Protein AF-A0A944JW36-F1 (afdb_monomer)

Radius of gyration: 19.83 Å; Cα contacts (8 Å, |Δi|>4): 463; chains: 1; bounding box: 48×47×54 Å

Foldseek 3Di:
DDWDWDDDLNQIEIEAEDQAQDLVSLVVQVVRCLVRVYYHYANHLDQDPVSQVVSVCSNVDDQDQDCAQPQADWDDPDGSDTDDGPDPPVDDDFDAAAPLLFLDGDPDDDDDQNDFDPDDPWDWDFFQQSVLVPADPVLNVLQQQFKKWKAKAAQPDDAAHHNCRNRVDPDVVSVVVRCVVRVWDKDQDPNRIIMIIGTGRQWDQDPSVRGIGRHGDQLVLDLVVDDPVCSPRCNNHRTHMARPNRPRVVSSVSVVVVSCVCVPPGHNTDIDRSDHSDPDDDDD

pLDDT: mean 77.55, std 17.93, range [20.66, 97.06]

Secondary structure (DSSP, 8-state):
-EEEEEEETTEEEEEEE-SS--HHHHHHHHHHHHHHS-EEEE-----SHHHHHHHHHTT-PPPPS--TT-SS---EEETTEE------TTSPPPP--TTTTSSS--S------SS--SS-----B--HHHHHHHS-HHHHHHHHT-EEEEEEEBSSSSSS-BHHHHHT-S-HHHHHHHHHHTT-EEEE-TTS-EEEEEEE-SEEEETTTTEEEE---TTTTSGGGS-TTTTTTTHHHH-EEEETTS-HHHHHHHHHHHHHHHHSSS-SSB------SSS-----

Sequence (284 aa):
MRHETRTAGGTTLAVLYADTQSAGVRTRAEELLAEHGAVLVRGLGLTDADAFHAAVTLFGDSLIDSYRGGNTPRAAVSDGVFTSTEYPARFDISLHNEMSYARSWPTRLFFGCLTAPETGGATPVCDGGALLASLPPDVRDRFASGVVYRQHLHGGFGLGKSWQATFETEDKAVVERFLEDSEAEYVWTADGGLRVAQHRPGIRHNPRTGTDTWFNQADQWHPSNLPDDEVGADAILVGEALVTSGHHREAVAALVAAGRRLNAPRPQGVRFPRLPGSPGSAFP

Mean predicted aligned error: 9.48 Å

Nearest PDB structures (foldseek):
  1y0z-assembly1_A  TM=7.702E-01  e=1.857E-14  Arabidopsis thaliana
  1y0z-assembly1_B  TM=7.521E-01  e=2.630E-12  Arabidopsis thaliana
  7qtd-assembly1_B  TM=6.161E-01  e=1.269E-03  Streptomyces sp. Tu6071
  7qtf-assembly1_A  TM=6.263E-01  e=1.717E-03  Streptomyces sp. Tu6071
  5xam-assembly1_A  TM=4.471E-01  e=4.418E+00  Deinococcus radiodurans R1 = ATCC 13939 = DSM 20539

Structure (mmCIF, N/CA/C/O backbone):
data_AF-A0A944JW36-F1
#
_entry.id   AF-A0A944JW36-F1
#
loop_
_atom_site.group_PDB
_atom_site.id
_atom_site.type_symbol
_atom_site.label_atom_id
_atom_site.label_alt_id
_atom_site.label_comp_id
_atom_site.label_asym_id
_atom_site.label_entity_id
_atom_site.label_seq_id
_atom_site.pdbx_PDB_ins_code
_atom_site.Cartn_x
_atom_site.Cartn_y
_atom_site.Cartn_z
_atom_site.occupancy
_atom_site.B_iso_or_equiv
_atom_site.auth_seq_id
_atom_site.auth_comp_id
_atom_site.auth_asym_id
_atom_site.auth_atom_id
_atom_site.pdbx_PDB_model_num
ATOM 1 N N . MET A 1 1 ? -9.385 5.833 27.522 1.00 86.69 1 MET A N 1
ATOM 2 C CA . MET A 1 1 ? -9.417 5.295 26.143 1.00 86.69 1 MET A CA 1
ATOM 3 C C . MET A 1 1 ? -10.541 4.279 26.033 1.00 86.69 1 MET A C 1
ATOM 5 O O . MET A 1 1 ? -10.680 3.458 26.931 1.00 86.69 1 MET A O 1
ATOM 9 N N . ARG A 1 2 ? -11.343 4.334 24.967 1.00 94.31 2 ARG A N 1
ATOM 10 C CA . ARG A 1 2 ? -12.352 3.309 24.631 1.00 94.31 2 ARG A CA 1
ATOM 11 C C . ARG A 1 2 ? -12.164 2.893 23.176 1.00 94.31 2 ARG A C 1
ATOM 13 O O . ARG A 1 2 ? -11.669 3.705 22.397 1.00 94.31 2 ARG A O 1
ATOM 20 N N . HIS A 1 3 ? -12.571 1.684 22.806 1.00 96.56 3 HIS A N 1
ATOM 21 C CA . HIS A 1 3 ? -12.555 1.263 21.408 1.00 96.56 3 HIS A CA 1
ATOM 22 C C . HIS A 1 3 ? -13.834 0.516 21.031 1.00 96.56 3 HIS A C 1
ATOM 24 O O . HIS A 1 3 ? -14.497 -0.055 21.893 1.00 96.56 3 HIS A O 1
ATOM 30 N N . GLU A 1 4 ? -14.157 0.545 19.744 1.00 96.75 4 GLU A N 1
ATOM 31 C CA . GLU A 1 4 ? -15.171 -0.298 19.107 1.00 96.75 4 GLU A CA 1
ATOM 32 C C . GLU A 1 4 ? -14.572 -0.931 17.848 1.00 96.75 4 GLU A C 1
ATOM 34 O O . GLU A 1 4 ? -13.558 -0.451 17.334 1.00 96.75 4 GLU A O 1
ATOM 39 N N . THR A 1 5 ? -15.204 -1.979 17.330 1.00 95.31 5 THR A N 1
ATOM 40 C CA . THR A 1 5 ? -14.833 -2.585 16.050 1.00 95.31 5 THR A CA 1
ATOM 41 C C . THR A 1 5 ? -15.980 -2.485 15.056 1.00 95.31 5 THR A C 1
ATOM 43 O O . THR A 1 5 ? -17.158 -2.458 15.416 1.00 95.31 5 THR A O 1
ATOM 46 N N . ARG A 1 6 ? -15.631 -2.397 13.774 1.00 92.12 6 ARG A N 1
ATOM 47 C CA . ARG A 1 6 ? -16.577 -2.437 12.658 1.00 92.12 6 ARG A CA 1
ATOM 48 C C . ARG A 1 6 ? -16.070 -3.447 11.649 1.00 92.12 6 ARG A C 1
ATOM 50 O O . ARG A 1 6 ? -14.936 -3.314 11.198 1.00 92.12 6 ARG A O 1
ATOM 57 N N . THR A 1 7 ? -16.905 -4.412 11.278 1.00 89.19 7 THR A N 1
ATOM 58 C CA . THR A 1 7 ? -16.522 -5.476 10.343 1.00 89.19 7 THR A CA 1
ATOM 59 C C . THR A 1 7 ? -17.432 -5.479 9.125 1.00 89.19 7 THR A C 1
ATOM 61 O O . THR A 1 7 ? -18.655 -5.436 9.254 1.00 89.19 7 THR A O 1
ATOM 64 N N . ALA A 1 8 ? -16.835 -5.548 7.938 1.00 85.44 8 ALA A N 1
ATOM 65 C CA . ALA A 1 8 ? -17.536 -5.699 6.669 1.00 85.44 8 ALA A CA 1
ATOM 66 C C . ALA A 1 8 ? -16.664 -6.466 5.667 1.00 85.44 8 ALA A C 1
ATOM 68 O O . ALA A 1 8 ? -15.479 -6.173 5.540 1.00 85.44 8 ALA A O 1
ATOM 69 N N . GLY A 1 9 ? -17.240 -7.459 4.978 1.00 81.19 9 GLY A N 1
ATOM 70 C CA . GLY A 1 9 ? -16.523 -8.297 4.004 1.00 81.19 9 GLY A CA 1
ATOM 71 C C . GLY A 1 9 ? -15.248 -8.951 4.535 1.00 81.19 9 GLY A C 1
ATOM 72 O O . GLY A 1 9 ? -14.257 -9.008 3.823 1.00 81.19 9 GLY A O 1
ATOM 73 N N . GLY A 1 10 ? -15.237 -9.367 5.805 1.00 86.44 10 GLY A N 1
ATOM 74 C CA . GLY A 1 10 ? -14.053 -9.943 6.455 1.00 86.44 10 GLY A CA 1
ATOM 75 C C . GLY A 1 10 ? -12.999 -8.924 6.903 1.00 86.44 10 GLY A C 1
ATOM 76 O O . GLY A 1 10 ? -12.104 -9.282 7.656 1.00 86.44 10 GLY A O 1
ATOM 77 N N . THR A 1 11 ? -13.138 -7.648 6.536 1.00 88.75 11 THR A N 1
ATOM 78 C CA . THR A 1 11 ? -12.260 -6.573 7.010 1.00 88.75 11 THR A CA 1
ATOM 79 C C . THR A 1 11 ? -12.764 -6.037 8.341 1.00 88.75 11 THR A C 1
ATOM 81 O O . THR A 1 11 ? -13.922 -5.622 8.425 1.00 88.75 11 THR A O 1
ATOM 84 N N . THR A 1 12 ? -11.904 -5.993 9.360 1.00 91.81 12 THR A N 1
ATOM 85 C CA . THR A 1 12 ? -12.217 -5.383 10.661 1.00 91.81 12 THR A CA 1
ATOM 86 C C . THR A 1 12 ? -11.415 -4.104 10.855 1.00 91.81 12 THR A C 1
ATOM 88 O O . THR A 1 12 ? -10.202 -4.093 10.702 1.00 91.81 12 THR A O 1
ATOM 91 N N . LEU A 1 13 ? -12.097 -3.023 11.226 1.00 92.19 13 LEU A N 1
ATOM 92 C CA . LEU A 1 13 ? -11.477 -1.772 11.645 1.00 92.19 13 LEU A CA 1
ATOM 93 C C . LEU A 1 13 ? -11.715 -1.571 13.137 1.00 92.19 13 LEU A C 1
ATOM 95 O O . LEU A 1 13 ? -12.871 -1.525 13.568 1.00 92.19 13 LEU A O 1
ATOM 99 N N . ALA A 1 14 ? -10.649 -1.364 13.904 1.00 96.06 14 ALA A N 1
ATOM 100 C CA . ALA A 1 14 ? -10.771 -0.861 15.266 1.00 96.06 14 ALA A CA 1
ATOM 101 C C . ALA A 1 14 ? -10.804 0.668 15.278 1.00 96.06 14 ALA A C 1
ATOM 103 O O . ALA A 1 14 ? -9.962 1.327 14.673 1.00 96.06 14 ALA A O 1
ATOM 104 N N . VAL A 1 15 ? -11.762 1.249 15.996 1.00 95.62 15 VAL A N 1
ATOM 105 C CA . VAL A 1 15 ? -11.839 2.692 16.231 1.00 95.62 15 VAL A CA 1
ATOM 106 C C . VAL A 1 15 ? -11.460 2.958 17.680 1.00 95.62 15 VAL A C 1
ATOM 108 O O . VAL A 1 15 ? -12.218 2.644 18.593 1.00 95.62 15 VAL A O 1
ATOM 111 N N . LEU A 1 16 ? -10.282 3.539 17.889 1.00 95.94 16 LEU A N 1
ATOM 112 C CA . LEU A 1 16 ? -9.772 3.947 19.192 1.00 95.94 16 LEU A CA 1
ATOM 113 C C . LEU A 1 16 ? -10.119 5.418 19.438 1.00 95.94 16 LEU A C 1
ATOM 115 O O . LEU A 1 16 ? -9.725 6.294 18.673 1.00 95.94 16 LEU A O 1
ATOM 119 N N . TYR A 1 17 ? -10.828 5.702 20.525 1.00 95.31 17 TYR A N 1
ATOM 120 C CA . TYR A 1 17 ? -11.122 7.068 20.953 1.00 95.31 17 TYR A CA 1
ATOM 121 C C . TYR A 1 17 ? -10.126 7.503 22.028 1.00 95.31 17 TYR A C 1
ATOM 123 O O . TYR A 1 17 ? -10.036 6.880 23.098 1.00 95.31 17 TYR A O 1
ATOM 131 N N . ALA A 1 18 ? -9.416 8.588 21.735 1.00 93.00 18 ALA A N 1
ATOM 132 C CA . ALA A 1 18 ? -8.415 9.209 22.587 1.00 93.00 18 ALA A CA 1
ATOM 133 C C . ALA A 1 18 ? -8.489 10.735 22.455 1.00 93.00 18 ALA A C 1
ATOM 135 O O . ALA A 1 18 ? -8.801 11.247 21.390 1.00 93.00 18 ALA A O 1
ATOM 136 N N . ASP A 1 19 ? -8.205 11.442 23.538 1.00 89.69 19 ASP A N 1
ATOM 137 C CA . ASP A 1 19 ? -8.261 12.903 23.676 1.00 89.69 19 ASP A CA 1
ATOM 138 C C . ASP A 1 19 ? -6.871 13.559 23.704 1.00 89.69 19 ASP A C 1
ATOM 140 O O . ASP A 1 19 ? -6.752 14.779 23.752 1.00 89.69 19 ASP A O 1
ATOM 144 N N . THR A 1 20 ? -5.808 12.754 23.678 1.00 87.56 20 THR A N 1
ATOM 145 C CA . THR A 1 20 ? -4.424 13.226 23.713 1.00 87.56 20 THR A CA 1
ATOM 146 C C . THR A 1 20 ? -3.491 12.282 22.965 1.00 87.56 20 THR A C 1
ATOM 148 O O . THR A 1 20 ? -3.766 11.088 22.823 1.00 87.56 20 THR A O 1
ATOM 151 N N . GLN A 1 21 ? -2.356 12.809 22.517 1.00 85.62 21 GLN A N 1
ATOM 152 C CA . GLN A 1 21 ? -1.260 12.025 21.964 1.00 85.62 21 GLN A CA 1
ATOM 153 C C . GLN A 1 21 ? -0.378 11.538 23.122 1.00 85.62 21 GLN A C 1
ATOM 155 O O . GLN A 1 21 ? 0.248 12.331 23.819 1.00 85.62 21 GLN A O 1
ATOM 160 N N . SER A 1 22 ? -0.356 10.228 23.381 1.00 89.25 22 SER A N 1
ATOM 161 C CA . SER A 1 22 ? 0.417 9.658 24.493 1.00 89.25 22 SER A CA 1
ATOM 162 C C . SER A 1 22 ? 0.963 8.271 24.172 1.00 89.25 22 SER A C 1
ATOM 164 O O . SER A 1 22 ? 0.421 7.553 23.329 1.00 89.25 22 SER A O 1
ATOM 166 N N . ALA A 1 23 ? 1.994 7.850 24.910 1.00 89.44 23 ALA A N 1
ATOM 167 C CA . ALA A 1 23 ? 2.541 6.497 24.812 1.00 89.44 23 ALA A CA 1
ATOM 168 C C . ALA A 1 23 ? 1.475 5.411 25.059 1.00 89.44 23 ALA A C 1
ATOM 170 O O . ALA A 1 23 ? 1.504 4.367 24.416 1.00 89.44 23 ALA A O 1
ATOM 171 N N . GLY A 1 24 ? 0.495 5.673 25.935 1.00 93.06 24 GLY A N 1
ATOM 172 C CA . GLY A 1 24 ? -0.624 4.757 26.174 1.00 93.06 24 GLY A CA 1
ATOM 173 C C . GLY A 1 24 ? -1.537 4.593 24.955 1.00 93.06 24 GLY A C 1
ATOM 174 O O . GLY A 1 24 ? -1.962 3.479 24.656 1.00 93.06 24 GLY A O 1
ATOM 175 N N . VAL A 1 25 ? -1.792 5.680 24.217 1.00 92.62 25 VAL A N 1
ATOM 176 C CA . VAL A 1 25 ? -2.563 5.639 22.962 1.00 92.62 25 VAL A CA 1
ATOM 177 C C . VAL A 1 25 ? -1.814 4.861 21.894 1.00 92.62 25 VAL A C 1
ATOM 179 O O . VAL A 1 25 ? -2.417 4.007 21.248 1.00 92.62 25 VAL A O 1
ATOM 182 N N . ARG A 1 26 ? -0.506 5.098 21.756 1.00 92.38 26 ARG A N 1
ATOM 183 C CA . ARG A 1 26 ? 0.356 4.332 20.852 1.00 92.38 26 ARG A CA 1
ATOM 184 C C . ARG A 1 26 ? 0.287 2.837 21.157 1.00 92.38 26 ARG A C 1
ATOM 186 O O . ARG A 1 26 ? -0.087 2.069 20.282 1.00 92.38 26 ARG A O 1
ATOM 193 N N . THR A 1 27 ? 0.579 2.431 22.395 1.00 94.69 27 THR A N 1
ATOM 194 C CA . THR A 1 27 ? 0.565 1.014 22.795 1.00 94.69 27 THR A CA 1
ATOM 195 C C . THR A 1 27 ? -0.784 0.368 22.492 1.00 94.69 27 THR A C 1
ATOM 197 O O . THR A 1 27 ? -0.837 -0.695 21.880 1.00 94.69 27 THR A O 1
ATOM 200 N N . ARG A 1 28 ? -1.892 1.040 22.835 1.00 95.88 28 ARG A N 1
ATOM 201 C CA . ARG A 1 28 ? -3.222 0.491 22.562 1.00 95.88 28 ARG A CA 1
ATOM 202 C C . ARG A 1 28 ? -3.535 0.412 21.065 1.00 95.88 28 ARG A C 1
ATOM 204 O O . ARG A 1 28 ? -4.206 -0.523 20.636 1.00 95.88 28 ARG A O 1
ATOM 211 N N . ALA A 1 29 ? -3.078 1.379 20.272 1.00 95.00 29 ALA A N 1
ATOM 212 C CA . ALA A 1 29 ? -3.217 1.338 18.822 1.00 95.00 29 ALA A CA 1
ATOM 213 C C . ALA A 1 29 ? -2.394 0.196 18.208 1.00 95.00 29 ALA A C 1
ATOM 215 O O . ALA A 1 29 ? -2.895 -0.479 17.318 1.00 95.00 29 ALA A O 1
ATOM 216 N N . GLU A 1 30 ? -1.183 -0.075 18.698 1.00 93.38 30 GLU A N 1
ATOM 217 C CA . GLU A 1 30 ? -0.357 -1.189 18.213 1.00 93.38 30 GLU A CA 1
ATOM 218 C C . GLU A 1 30 ? -0.968 -2.560 18.524 1.00 93.38 30 GLU A C 1
ATOM 220 O O . GLU A 1 30 ? -0.954 -3.436 17.659 1.00 93.38 30 GLU A O 1
ATOM 225 N N . GLU A 1 31 ? -1.558 -2.737 19.709 1.00 95.00 31 GLU A N 1
ATOM 226 C CA . GLU A 1 31 ? -2.308 -3.951 20.063 1.00 95.00 31 GLU A CA 1
ATOM 227 C C . GLU A 1 31 ? -3.474 -4.186 19.095 1.00 95.00 31 GLU A C 1
ATOM 229 O O . GLU A 1 31 ? -3.590 -5.252 18.494 1.00 95.00 31 GLU A O 1
ATOM 234 N N . LEU A 1 32 ? -4.305 -3.158 18.892 1.00 96.06 32 LEU A N 1
ATOM 235 C CA . LEU A 1 32 ? -5.449 -3.224 17.982 1.00 96.06 32 LEU A CA 1
ATOM 236 C C . LEU A 1 32 ? -5.016 -3.427 16.524 1.00 96.06 32 LEU A C 1
ATOM 238 O O . LEU A 1 32 ? -5.702 -4.108 15.767 1.00 96.06 32 LEU A O 1
ATOM 242 N N . LEU A 1 33 ? -3.879 -2.854 16.120 1.00 93.31 33 LEU A N 1
ATOM 243 C CA . LEU A 1 33 ? -3.331 -3.015 14.777 1.00 93.31 33 LEU A CA 1
ATOM 244 C C . LEU A 1 33 ? -2.815 -4.437 14.560 1.00 93.31 33 LEU A C 1
ATOM 246 O O . LEU A 1 33 ? -3.011 -4.997 13.485 1.00 93.31 33 LEU A O 1
ATOM 250 N N . ALA A 1 34 ? -2.174 -5.029 15.567 1.00 91.75 34 ALA A N 1
ATOM 251 C CA . ALA A 1 34 ? -1.738 -6.418 15.513 1.00 91.75 34 ALA A CA 1
ATOM 252 C C . ALA A 1 34 ? -2.923 -7.392 15.427 1.00 91.75 34 ALA A C 1
ATOM 254 O O . ALA A 1 34 ? -2.808 -8.411 14.753 1.00 91.75 34 ALA A O 1
ATOM 255 N N . GLU A 1 35 ? -4.043 -7.069 16.078 1.00 92.88 35 GLU A N 1
ATOM 256 C CA . GLU A 1 35 ? -5.247 -7.904 16.089 1.00 92.88 35 GLU A CA 1
ATOM 257 C C . GLU A 1 35 ? -6.098 -7.758 14.818 1.00 92.88 35 GLU A C 1
ATOM 259 O O . GLU A 1 35 ? -6.603 -8.750 14.295 1.00 92.88 35 GLU A O 1
ATOM 264 N N . HIS A 1 36 ? -6.268 -6.534 14.310 1.00 92.94 36 HIS A N 1
ATOM 265 C CA . HIS A 1 36 ? -7.256 -6.239 13.264 1.00 92.94 36 HIS A CA 1
ATOM 266 C C . HIS A 1 36 ? -6.663 -5.752 11.937 1.00 92.94 36 HIS A C 1
ATOM 268 O O . HIS A 1 36 ? -7.400 -5.591 10.970 1.00 92.94 36 HIS A O 1
ATOM 274 N N . GLY A 1 37 ? -5.362 -5.458 11.870 1.00 91.19 37 GLY A N 1
ATOM 275 C CA . GLY A 1 37 ? -4.692 -4.975 10.657 1.00 91.19 37 GLY A CA 1
ATOM 276 C C . GLY A 1 37 ? -4.957 -3.506 10.300 1.00 91.19 37 GLY A C 1
ATOM 277 O O . GLY A 1 37 ? -4.161 -2.913 9.575 1.00 91.19 37 GLY A O 1
ATOM 278 N N . ALA A 1 38 ? -6.009 -2.880 10.844 1.00 93.06 38 ALA A N 1
ATOM 279 C CA . ALA A 1 38 ? -6.297 -1.456 10.677 1.00 93.06 38 ALA A CA 1
ATOM 280 C C . ALA A 1 38 ? -6.864 -0.815 11.954 1.00 93.06 38 ALA A C 1
ATOM 282 O O . ALA A 1 38 ? -7.755 -1.362 12.612 1.00 93.06 38 ALA A O 1
ATOM 283 N N . VAL A 1 39 ? -6.391 0.398 12.266 1.00 95.06 39 VAL A N 1
ATOM 284 C CA . VAL A 1 39 ? -6.853 1.195 13.411 1.00 95.06 39 VAL A CA 1
ATOM 285 C C . VAL A 1 39 ? -7.117 2.631 12.987 1.00 95.06 39 VAL A C 1
ATOM 287 O O . VAL A 1 39 ? -6.292 3.268 12.339 1.00 95.06 39 VAL A O 1
ATOM 290 N N . LEU A 1 40 ? -8.262 3.161 13.407 1.00 93.88 40 LEU A N 1
ATOM 291 C CA . LEU A 1 40 ? -8.589 4.575 13.342 1.00 93.88 40 LEU A CA 1
ATOM 292 C C . LEU A 1 40 ? -8.506 5.181 14.739 1.00 93.88 40 LEU A C 1
ATOM 294 O O . LEU A 1 40 ? -9.317 4.842 15.600 1.00 93.88 40 LEU A O 1
ATOM 298 N N . VAL A 1 41 ? -7.595 6.127 14.950 1.00 93.62 41 VAL A N 1
ATOM 299 C CA . VAL A 1 41 ? -7.548 6.901 16.195 1.00 93.62 41 VAL A CA 1
ATOM 300 C C . VAL A 1 41 ? -8.341 8.198 16.017 1.00 93.62 41 VAL A C 1
ATOM 302 O O . VAL A 1 41 ? -8.036 9.005 15.142 1.00 93.62 41 VAL A O 1
ATOM 305 N N . ARG A 1 42 ? -9.389 8.399 16.823 1.00 92.19 42 ARG A N 1
ATOM 306 C CA . ARG A 1 42 ? -10.252 9.594 16.800 1.00 92.19 42 ARG A CA 1
ATOM 307 C C . ARG A 1 42 ? -10.070 10.427 18.062 1.00 92.19 42 ARG A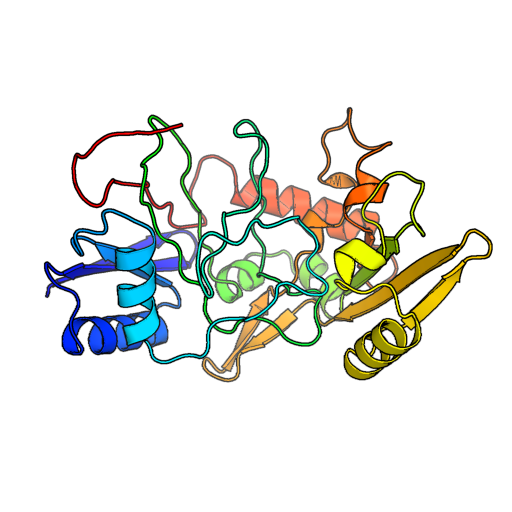 C 1
ATOM 309 O O . ARG A 1 42 ? -10.065 9.867 19.154 1.00 92.19 42 ARG A O 1
ATOM 316 N N . GLY A 1 43 ? -10.057 11.751 17.889 1.00 89.75 43 GLY A N 1
ATOM 317 C CA . GLY A 1 43 ? -10.055 12.737 18.979 1.00 89.75 43 GLY A CA 1
ATOM 318 C C . GLY A 1 43 ? -8.685 13.331 19.326 1.00 89.75 43 GLY A C 1
ATOM 319 O O . GLY A 1 43 ? -8.594 14.101 20.271 1.00 89.75 43 GLY A O 1
ATOM 320 N N . LEU A 1 44 ? -7.640 13.041 18.539 1.00 88.62 44 LEU A N 1
ATOM 321 C CA . LEU A 1 44 ? -6.275 13.541 18.777 1.00 88.62 44 LEU A CA 1
ATOM 322 C C . LEU A 1 44 ? -6.084 15.050 18.544 1.00 88.62 44 LEU A C 1
ATOM 324 O O . LEU A 1 44 ? -4.981 15.546 18.754 1.00 88.62 44 LEU A O 1
ATOM 328 N N . GLY A 1 45 ? -7.111 15.764 18.070 1.00 86.12 45 GLY A N 1
ATOM 329 C CA . GLY A 1 45 ? -7.038 17.210 17.858 1.00 86.12 45 GLY A CA 1
ATOM 330 C C . GLY A 1 45 ? -6.007 17.641 16.812 1.00 86.12 45 GLY A C 1
ATOM 331 O O . GLY A 1 45 ? -5.408 18.695 16.970 1.00 86.12 45 GLY A O 1
ATOM 332 N N . LEU A 1 46 ? -5.764 16.832 15.772 1.00 87.19 46 LEU A N 1
ATOM 333 C CA . LEU A 1 46 ? -4.800 17.168 14.717 1.00 87.19 46 LEU A CA 1
ATOM 334 C C . LEU A 1 46 ? -5.276 18.400 13.934 1.00 87.19 46 LEU A C 1
ATOM 336 O O . LEU A 1 46 ? -6.339 18.350 13.310 1.00 87.19 46 LEU A O 1
ATOM 340 N N . THR A 1 47 ? -4.503 19.484 13.980 1.00 86.25 47 THR A N 1
ATOM 341 C CA . THR A 1 47 ? -4.827 20.772 13.339 1.00 86.25 47 THR A CA 1
ATOM 342 C C . THR A 1 47 ? -4.036 21.036 12.066 1.00 86.25 47 THR A C 1
ATOM 344 O O . THR A 1 47 ? 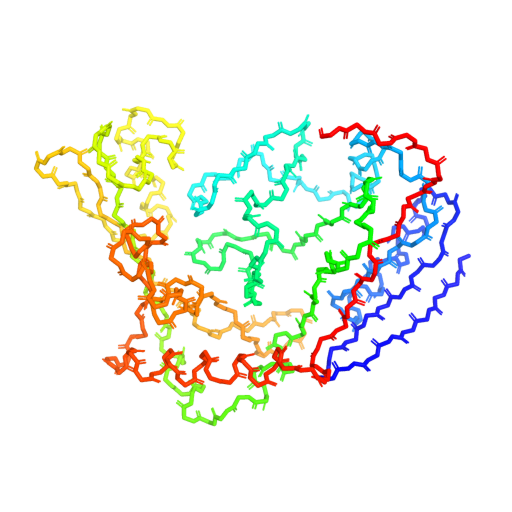-4.507 21.765 11.201 1.00 86.25 47 THR A O 1
ATOM 347 N N . ASP A 1 48 ? -2.853 20.442 11.938 1.00 85.69 48 ASP A N 1
ATOM 348 C CA . ASP A 1 48 ? -1.889 20.727 10.878 1.00 85.69 48 ASP A CA 1
ATOM 349 C C . ASP A 1 48 ? -0.943 19.531 10.648 1.00 85.69 48 ASP A C 1
ATOM 351 O O . ASP A 1 48 ? -1.049 18.479 11.293 1.00 85.69 48 ASP A O 1
ATOM 355 N N . ALA A 1 49 ? -0.040 19.682 9.676 1.00 85.12 49 ALA A N 1
ATOM 356 C CA . ALA A 1 49 ? 0.923 18.653 9.299 1.00 85.12 49 ALA A CA 1
ATOM 357 C C . ALA A 1 49 ? 1.935 18.346 10.416 1.00 85.12 49 ALA A C 1
ATOM 359 O O . ALA A 1 49 ? 2.321 17.187 10.561 1.00 85.12 49 ALA A O 1
ATOM 360 N N . ASP A 1 50 ? 2.312 19.331 11.234 1.00 85.31 50 ASP A N 1
ATOM 361 C CA . ASP A 1 50 ? 3.275 19.151 12.327 1.00 85.31 50 ASP A CA 1
ATOM 362 C C . ASP A 1 50 ? 2.660 18.339 13.470 1.00 85.31 50 ASP A C 1
ATOM 364 O O . ASP A 1 50 ? 3.276 17.401 13.982 1.00 85.31 50 ASP A O 1
ATOM 368 N N . ALA A 1 51 ? 1.404 18.623 13.822 1.00 87.44 51 ALA A N 1
ATOM 369 C CA . ALA A 1 51 ? 0.642 17.841 14.788 1.00 87.44 51 ALA A CA 1
ATOM 370 C C . ALA A 1 51 ? 0.454 16.390 14.320 1.00 87.44 51 ALA A C 1
ATOM 372 O O . ALA A 1 51 ? 0.498 15.466 15.138 1.00 87.44 51 ALA A O 1
ATOM 373 N N . PHE A 1 52 ? 0.248 16.178 13.014 1.00 88.19 52 PHE A N 1
ATOM 374 C CA . PHE A 1 52 ? 0.180 14.839 12.430 1.00 88.19 52 PHE A CA 1
ATOM 375 C C . PHE A 1 52 ? 1.539 14.134 12.460 1.00 88.19 52 PHE A C 1
ATOM 377 O O . PHE A 1 52 ? 1.607 12.991 12.912 1.00 88.19 52 PHE A O 1
ATOM 384 N N . HIS A 1 53 ? 2.614 14.811 12.053 1.00 85.56 53 HIS A N 1
ATOM 385 C CA . HIS A 1 53 ? 3.972 14.278 12.113 1.00 85.56 53 HIS A CA 1
ATOM 386 C C . HIS A 1 53 ? 4.332 13.855 13.544 1.00 85.56 53 HIS A C 1
ATOM 388 O O . HIS A 1 53 ? 4.738 12.717 13.762 1.00 85.56 53 HIS A O 1
ATOM 394 N N . ALA A 1 54 ? 4.090 14.712 14.542 1.00 85.38 54 ALA A N 1
ATOM 395 C CA . ALA A 1 54 ? 4.324 14.391 15.950 1.00 85.38 54 ALA A CA 1
ATOM 396 C C . ALA A 1 54 ? 3.548 13.140 16.402 1.00 85.38 54 ALA A C 1
ATOM 398 O O . ALA A 1 54 ? 4.112 12.271 17.071 1.00 85.38 54 ALA A O 1
ATOM 399 N N . ALA A 1 55 ? 2.284 13.006 15.986 1.00 87.19 55 ALA A N 1
ATOM 400 C CA . ALA A 1 55 ? 1.456 11.848 16.315 1.00 87.19 55 ALA A CA 1
ATOM 401 C C . ALA A 1 55 ? 1.988 10.546 15.698 1.00 87.19 55 ALA A C 1
ATOM 403 O O . ALA A 1 55 ? 1.951 9.500 16.348 1.00 87.19 55 ALA A O 1
ATOM 404 N N . VAL A 1 56 ? 2.476 10.599 14.456 1.00 86.62 56 VAL A N 1
ATOM 405 C CA . VAL A 1 56 ? 3.050 9.440 13.759 1.00 86.62 56 VAL A CA 1
ATOM 406 C C . VAL A 1 56 ? 4.410 9.070 14.349 1.00 86.62 56 VAL A C 1
ATOM 408 O O . VAL A 1 56 ? 4.654 7.896 14.619 1.00 86.62 56 VAL A O 1
ATOM 411 N N . THR A 1 57 ? 5.263 10.052 14.642 1.00 84.44 57 THR A N 1
ATOM 412 C CA . THR A 1 57 ? 6.602 9.836 15.212 1.00 84.44 57 THR A CA 1
ATOM 413 C C . THR A 1 57 ? 6.557 9.133 16.571 1.00 84.44 57 THR A C 1
ATOM 415 O O . THR A 1 57 ? 7.484 8.399 16.916 1.00 84.44 57 THR A O 1
ATOM 418 N N . LEU A 1 58 ? 5.452 9.238 17.321 1.00 84.06 58 LEU A N 1
ATOM 419 C CA . LEU A 1 58 ? 5.254 8.438 18.536 1.00 84.06 58 LEU A CA 1
ATOM 420 C C . LEU A 1 58 ? 5.331 6.926 18.280 1.00 84.06 58 LEU A C 1
ATOM 422 O O . LEU A 1 58 ? 5.768 6.198 19.169 1.00 84.06 58 LEU A O 1
ATOM 426 N N . PHE A 1 59 ? 4.938 6.441 17.099 1.00 80.88 59 PHE A N 1
ATOM 427 C CA . PHE A 1 59 ? 5.007 5.017 16.749 1.00 80.88 59 PHE A CA 1
ATOM 428 C C . PHE A 1 59 ? 6.446 4.515 16.565 1.00 80.88 59 PHE A C 1
ATOM 430 O O . PHE A 1 59 ? 6.667 3.312 16.648 1.00 80.88 59 PHE A O 1
ATOM 437 N N . GLY A 1 60 ? 7.428 5.415 16.439 1.00 65.06 60 GLY A N 1
ATOM 438 C CA . GLY A 1 60 ? 8.855 5.094 16.530 1.00 65.06 60 GLY A CA 1
ATOM 439 C C . GLY A 1 60 ? 9.450 4.374 15.319 1.00 65.06 60 GLY A C 1
ATOM 440 O O . GLY A 1 60 ? 10.631 4.033 15.350 1.00 65.06 60 GLY A O 1
ATOM 441 N N . ASP A 1 61 ? 8.666 4.152 14.265 1.00 66.88 61 ASP A N 1
ATOM 442 C CA . ASP A 1 61 ? 9.164 3.619 13.001 1.00 66.88 61 ASP A CA 1
ATOM 443 C C . ASP A 1 61 ? 9.850 4.728 12.193 1.00 66.88 61 ASP A C 1
ATOM 445 O O . ASP A 1 61 ? 9.386 5.872 12.165 1.00 66.88 61 ASP A O 1
ATOM 449 N N . SER A 1 62 ? 10.946 4.393 11.507 1.00 64.38 62 SER A N 1
ATOM 450 C CA . SER A 1 62 ? 11.557 5.304 10.539 1.00 64.38 62 SER A CA 1
ATOM 451 C C . SER A 1 62 ? 10.551 5.624 9.434 1.00 64.38 62 SER A C 1
ATOM 453 O O . SER A 1 62 ? 10.030 4.719 8.778 1.00 64.38 62 SER A O 1
ATOM 455 N N . LEU A 1 63 ? 10.283 6.912 9.226 1.00 69.06 63 LEU A N 1
ATOM 456 C CA . LEU A 1 63 ? 9.514 7.368 8.076 1.00 69.06 63 LEU A CA 1
ATOM 457 C C . LEU A 1 63 ? 10.339 7.151 6.806 1.00 69.06 63 LEU A C 1
ATOM 459 O O . LEU A 1 63 ? 11.564 7.270 6.825 1.00 69.06 63 LEU A O 1
ATOM 463 N N . ILE A 1 64 ? 9.660 6.828 5.708 1.00 65.50 64 ILE A N 1
ATOM 464 C CA . ILE A 1 64 ? 10.288 6.794 4.385 1.00 65.50 64 ILE A CA 1
ATOM 465 C C . ILE A 1 64 ? 10.816 8.193 4.059 1.00 65.50 64 ILE A C 1
ATOM 467 O O . ILE A 1 64 ? 10.068 9.169 4.090 1.00 65.50 64 ILE A O 1
ATOM 471 N N . ASP A 1 65 ? 12.111 8.266 3.768 1.00 58.25 65 ASP A N 1
ATOM 472 C CA . ASP A 1 65 ? 12.850 9.490 3.452 1.00 58.25 65 ASP A CA 1
ATOM 473 C C . ASP A 1 65 ? 12.725 9.886 1.973 1.00 58.25 65 ASP A C 1
ATOM 475 O O . ASP A 1 65 ? 12.969 11.035 1.612 1.00 58.25 65 ASP A O 1
ATOM 479 N N . SER A 1 66 ? 12.310 8.952 1.113 1.00 59.19 66 SER A N 1
ATOM 480 C CA . SER A 1 66 ? 12.088 9.186 -0.310 1.00 59.19 66 SER A CA 1
ATOM 481 C C . SER A 1 66 ? 11.045 8.227 -0.899 1.00 59.19 66 SER A C 1
ATOM 483 O O . SER A 1 66 ? 10.930 7.069 -0.496 1.00 59.19 66 SER A O 1
ATOM 485 N N . TYR A 1 67 ? 10.302 8.709 -1.902 1.00 62.03 67 TYR A N 1
ATOM 486 C CA . TYR A 1 67 ? 9.392 7.913 -2.737 1.00 62.03 67 TYR A CA 1
ATOM 487 C C . TYR A 1 67 ? 10.068 7.481 -4.056 1.00 62.03 67 TYR A C 1
ATOM 489 O O . TYR A 1 67 ? 9.408 7.346 -5.089 1.00 62.03 67 TYR A O 1
ATOM 497 N N . ARG A 1 68 ? 11.397 7.279 -4.041 1.00 66.75 68 ARG A N 1
ATOM 498 C CA . ARG A 1 68 ? 12.193 6.765 -5.174 1.00 66.75 68 ARG A CA 1
ATOM 499 C C . ARG A 1 68 ? 11.581 5.495 -5.760 1.00 66.75 68 ARG A C 1
ATOM 501 O O . ARG A 1 68 ? 11.276 4.542 -5.044 1.00 66.75 68 ARG A O 1
ATOM 508 N N . GLY A 1 69 ? 11.412 5.483 -7.081 1.00 59.47 69 GLY A N 1
ATOM 509 C CA . GLY A 1 69 ? 10.739 4.391 -7.792 1.00 59.47 69 GLY A CA 1
ATOM 510 C C . GLY A 1 69 ? 9.209 4.402 -7.660 1.00 59.47 69 GLY A C 1
ATOM 511 O O . GLY A 1 69 ? 8.543 3.457 -8.079 1.00 59.47 69 GLY A O 1
ATOM 512 N N . GLY A 1 70 ? 8.628 5.453 -7.080 1.00 60.44 70 GLY A N 1
ATOM 513 C CA . GLY A 1 70 ? 7.193 5.636 -6.913 1.00 60.44 70 GLY A CA 1
ATOM 514 C C . GLY A 1 70 ? 6.436 5.902 -8.218 1.00 60.44 70 GLY A C 1
ATOM 515 O O . GLY A 1 70 ? 6.881 6.669 -9.077 1.00 60.44 70 GLY A O 1
ATOM 516 N N . ASN A 1 71 ? 5.243 5.319 -8.366 1.00 56.66 71 ASN A N 1
ATOM 517 C CA . ASN A 1 71 ? 4.505 5.382 -9.629 1.00 56.66 71 ASN A CA 1
ATOM 518 C C . ASN A 1 71 ? 3.749 6.706 -9.824 1.00 56.66 71 ASN A C 1
ATOM 520 O O . ASN A 1 71 ? 3.658 7.203 -10.939 1.00 56.66 71 ASN A O 1
ATOM 524 N N . THR A 1 72 ? 3.301 7.361 -8.748 1.00 52.97 72 THR A N 1
ATOM 525 C CA . THR A 1 72 ? 2.614 8.668 -8.816 1.00 52.97 72 THR A CA 1
ATOM 526 C C . THR A 1 72 ? 3.483 9.794 -8.250 1.00 52.97 72 THR A C 1
ATOM 528 O O . THR A 1 72 ? 4.358 9.516 -7.431 1.00 52.97 72 THR A O 1
ATOM 531 N N . PRO A 1 73 ? 3.343 11.050 -8.703 1.00 52.41 73 PRO A N 1
ATOM 532 C CA . PRO A 1 73 ? 3.970 12.186 -8.029 1.00 52.41 73 PRO A CA 1
ATOM 533 C C . PRO A 1 73 ? 3.459 12.303 -6.586 1.00 52.41 73 PRO A C 1
ATOM 535 O O . PRO A 1 73 ? 2.303 11.969 -6.311 1.00 52.41 73 PRO A O 1
ATOM 538 N N . ARG A 1 74 ? 4.315 12.764 -5.672 1.00 59.88 74 ARG A N 1
ATOM 539 C CA . ARG A 1 74 ? 3.941 13.181 -4.315 1.00 59.88 74 ARG A CA 1
ATOM 540 C C . ARG A 1 74 ? 4.717 14.444 -3.972 1.00 59.88 74 ARG A C 1
ATOM 542 O O . ARG A 1 74 ? 5.921 14.488 -4.213 1.00 59.88 74 ARG A O 1
ATOM 549 N N . ALA A 1 75 ? 4.045 15.444 -3.414 1.00 57.28 75 ALA A N 1
ATOM 550 C CA . ALA A 1 75 ? 4.715 16.619 -2.875 1.00 57.28 75 ALA A CA 1
ATOM 551 C C . ALA A 1 75 ? 5.038 16.369 -1.397 1.00 57.28 75 ALA A C 1
ATOM 553 O O . ALA A 1 75 ? 4.165 15.961 -0.626 1.00 57.28 75 ALA A O 1
ATOM 554 N N . ALA A 1 76 ? 6.289 16.592 -0.998 1.00 57.81 76 ALA A N 1
ATOM 555 C CA . ALA A 1 76 ? 6.651 16.620 0.414 1.00 57.81 76 ALA A CA 1
ATOM 556 C C . ALA A 1 76 ? 6.033 17.870 1.062 1.00 57.81 76 ALA A C 1
ATOM 558 O O . ALA A 1 76 ? 6.183 18.975 0.543 1.00 57.81 76 ALA A O 1
ATOM 559 N N . VAL A 1 77 ? 5.322 17.682 2.173 1.00 59.78 77 VAL A N 1
ATOM 560 C CA . VAL A 1 77 ? 4.726 18.769 2.972 1.00 59.78 77 VAL A CA 1
ATOM 561 C C . VAL A 1 77 ? 5.632 19.101 4.157 1.00 59.78 77 VAL A C 1
ATOM 563 O O . VAL A 1 77 ? 5.850 20.270 4.460 1.00 59.78 77 VAL A O 1
ATOM 566 N N . SER A 1 78 ? 6.181 18.069 4.798 1.00 58.62 78 SER A N 1
ATOM 567 C CA . SER A 1 78 ? 7.195 18.133 5.856 1.00 58.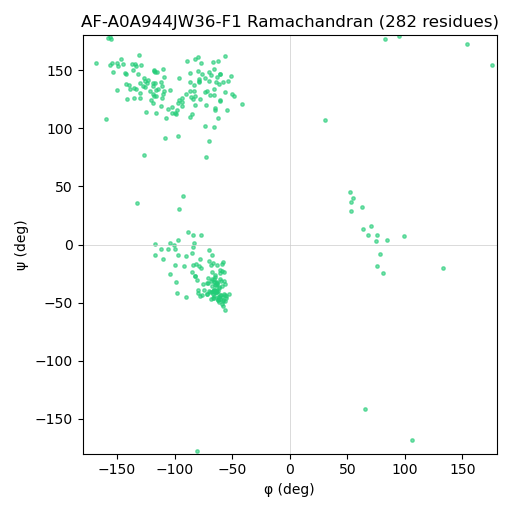62 78 SER A CA 1
ATOM 568 C C . SER A 1 78 ? 7.936 16.788 5.938 1.00 58.62 78 SER A C 1
ATOM 570 O O . SER A 1 78 ? 7.622 15.867 5.179 1.00 58.62 78 SER A O 1
ATOM 572 N N . ASP A 1 79 ? 8.934 16.654 6.815 1.00 61.84 79 ASP A N 1
ATOM 573 C CA . ASP A 1 79 ? 9.768 15.446 6.909 1.00 61.84 79 ASP A CA 1
ATOM 574 C C . ASP A 1 79 ? 8.926 14.169 7.097 1.00 61.84 79 ASP A C 1
ATOM 576 O O . ASP A 1 79 ? 8.219 13.991 8.091 1.00 61.84 79 ASP A O 1
ATOM 580 N N . GLY A 1 80 ? 8.975 13.269 6.109 1.00 57.69 80 GLY A N 1
ATOM 581 C CA . GLY A 1 80 ? 8.204 12.021 6.099 1.00 57.69 80 GLY A CA 1
ATOM 582 C C . GLY A 1 80 ? 6.682 12.188 5.953 1.00 57.69 80 GLY A C 1
ATOM 583 O O . GLY A 1 80 ? 5.952 11.201 6.066 1.00 57.69 80 GLY A O 1
ATOM 584 N N . VAL A 1 81 ? 6.191 13.405 5.684 1.00 62.53 81 VAL A N 1
ATOM 585 C CA . VAL A 1 81 ? 4.783 13.704 5.384 1.00 62.53 81 VAL A CA 1
ATOM 586 C C . VAL A 1 81 ? 4.655 14.130 3.929 1.00 62.53 81 VAL A C 1
ATOM 588 O O . VAL A 1 81 ? 5.189 15.149 3.493 1.00 62.53 81 VAL A O 1
ATOM 591 N N . PHE A 1 82 ? 3.872 13.364 3.183 1.00 62.88 82 PHE A N 1
ATOM 592 C CA . PHE A 1 82 ? 3.609 13.605 1.771 1.00 62.88 82 PHE A CA 1
ATOM 593 C C . PHE A 1 82 ? 2.124 13.889 1.558 1.00 62.88 82 PHE A C 1
ATOM 595 O O . PHE A 1 82 ? 1.275 13.328 2.260 1.00 62.88 82 PHE A O 1
ATOM 602 N N . THR A 1 83 ? 1.793 14.719 0.567 1.00 60.03 83 THR A N 1
ATOM 603 C CA . THR A 1 83 ? 0.416 14.787 0.073 1.00 60.03 83 THR A CA 1
ATOM 604 C C . THR A 1 83 ? -0.000 13.417 -0.472 1.00 60.03 83 THR A C 1
ATOM 606 O O . THR A 1 83 ? 0.817 12.652 -0.998 1.00 60.03 83 THR A O 1
ATOM 609 N N . SER A 1 84 ? -1.282 13.063 -0.322 1.00 59.84 84 SER A N 1
ATOM 610 C CA . SER A 1 84 ? -1.823 11.890 -1.018 1.00 59.84 84 SER A CA 1
ATOM 611 C C . SER A 1 84 ? -1.728 12.091 -2.529 1.00 59.84 84 SER A C 1
ATOM 613 O O . SER A 1 84 ? -1.699 13.233 -2.981 1.00 59.84 84 SER A O 1
ATOM 615 N N . THR A 1 85 ? -1.747 10.998 -3.299 1.00 55.31 85 THR A N 1
ATOM 616 C CA . THR A 1 85 ? -1.776 11.034 -4.767 1.00 55.31 85 THR A CA 1
ATOM 617 C C . THR A 1 85 ? -2.726 12.117 -5.279 1.00 55.31 85 THR A C 1
ATOM 619 O O . THR A 1 85 ? -3.921 12.095 -4.975 1.00 55.31 85 THR A O 1
ATOM 622 N N . GLU A 1 86 ? -2.186 13.054 -6.057 1.00 56.31 86 GLU A N 1
ATOM 623 C CA . GLU A 1 86 ? -2.964 14.059 -6.775 1.00 56.31 86 GLU A CA 1
ATOM 624 C C . GLU A 1 86 ? -3.723 13.356 -7.905 1.00 56.31 86 GLU A C 1
ATOM 626 O O . GLU A 1 86 ? -3.217 13.159 -9.007 1.00 56.31 86 GLU A O 1
ATOM 631 N N . TYR A 1 87 ? -4.929 12.890 -7.591 1.00 55.81 87 TYR A N 1
ATOM 632 C CA . TYR A 1 87 ? -5.845 12.263 -8.536 1.00 55.81 87 TYR A CA 1
ATOM 633 C C . TYR A 1 87 ? -7.122 13.105 -8.606 1.00 55.81 87 TYR A C 1
ATOM 635 O O . TYR A 1 87 ? -7.578 13.589 -7.562 1.00 55.81 87 TYR A O 1
ATOM 643 N N . PRO A 1 88 ? -7.716 13.330 -9.793 1.00 58.41 88 PRO A N 1
ATOM 644 C CA . PRO A 1 88 ? -8.915 14.151 -9.887 1.00 58.41 88 PRO A CA 1
ATOM 645 C C . PRO A 1 88 ? -10.032 13.606 -8.990 1.00 58.41 88 PRO A C 1
ATOM 647 O O . PRO A 1 88 ? -10.377 12.431 -9.072 1.00 58.41 88 PRO A O 1
ATOM 650 N N . ALA A 1 89 ? -10.650 14.477 -8.187 1.00 63.47 89 ALA A N 1
ATOM 651 C CA . ALA A 1 89 ? -11.626 14.095 -7.155 1.00 63.47 89 ALA A CA 1
ATOM 652 C C . ALA A 1 89 ? -12.858 13.318 -7.669 1.00 63.47 89 ALA A C 1
ATOM 654 O O . ALA A 1 89 ? -13.590 12.728 -6.880 1.00 63.47 89 ALA A O 1
ATOM 655 N N . ARG A 1 90 ? -13.100 13.332 -8.987 1.00 60.31 90 ARG A N 1
ATOM 656 C CA . ARG A 1 90 ? -14.195 12.608 -9.648 1.00 60.31 90 ARG A CA 1
ATOM 657 C C . ARG A 1 90 ? -13.931 11.112 -9.838 1.00 60.31 90 ARG A C 1
ATOM 659 O O . ARG A 1 90 ? -14.854 10.401 -10.223 1.00 60.31 90 ARG A O 1
ATOM 666 N N . PHE A 1 91 ? -12.698 10.656 -9.640 1.00 63.22 91 PHE A N 1
ATOM 667 C CA . PHE A 1 91 ? -12.314 9.279 -9.908 1.00 63.22 91 PHE A CA 1
ATOM 668 C C . PHE A 1 91 ? -12.046 8.494 -8.625 1.00 63.22 91 PHE A C 1
ATOM 670 O O . PHE A 1 91 ? -11.483 9.011 -7.658 1.00 63.22 91 PHE A O 1
ATOM 677 N N . ASP A 1 92 ? -12.417 7.216 -8.652 1.00 67.31 92 ASP A N 1
ATOM 678 C CA . ASP A 1 92 ? -12.114 6.275 -7.583 1.00 67.31 92 ASP A CA 1
ATOM 679 C C . ASP A 1 92 ? -10.701 5.711 -7.760 1.00 67.31 92 ASP A C 1
ATOM 681 O O . ASP A 1 92 ? -10.332 5.227 -8.830 1.00 67.31 92 ASP A O 1
ATOM 685 N N . ILE A 1 93 ? -9.924 5.719 -6.679 1.00 72.69 93 ILE A N 1
ATOM 686 C CA . ILE A 1 93 ? -8.650 5.003 -6.615 1.00 72.69 93 ILE A CA 1
ATOM 687 C C . ILE A 1 93 ? -8.956 3.549 -6.235 1.00 72.69 93 ILE A C 1
ATOM 689 O O . ILE A 1 93 ? -9.617 3.301 -5.222 1.00 72.69 93 ILE A O 1
ATOM 693 N N . SER A 1 94 ? -8.501 2.586 -7.043 1.00 76.75 94 SER A N 1
ATOM 694 C CA . SER A 1 94 ? -8.743 1.164 -6.773 1.00 76.75 94 SER A CA 1
ATOM 695 C C . SER A 1 94 ? -8.016 0.687 -5.511 1.00 76.75 94 SER A C 1
ATOM 697 O O . SER A 1 94 ? -7.051 1.304 -5.057 1.00 76.75 94 SER A O 1
ATOM 699 N N . LEU A 1 95 ? -8.502 -0.404 -4.908 1.00 83.31 95 LEU A N 1
ATOM 700 C CA . LEU A 1 95 ? -7.861 -1.014 -3.742 1.00 83.31 95 LEU A CA 1
ATOM 701 C C . LEU A 1 95 ? -6.496 -1.570 -4.134 1.00 83.31 95 LEU A C 1
ATOM 703 O O . LEU A 1 95 ? -6.390 -2.347 -5.076 1.00 83.31 95 LEU A O 1
ATOM 707 N N . HIS A 1 96 ? -5.466 -1.210 -3.379 1.00 86.12 96 HIS A N 1
ATOM 708 C CA . HIS A 1 96 ? -4.097 -1.551 -3.724 1.00 86.12 96 HIS A CA 1
ATOM 709 C C . HIS A 1 96 ? -3.211 -1.608 -2.473 1.00 86.12 96 HIS A C 1
ATOM 711 O O . HIS A 1 96 ? -3.506 -0.987 -1.453 1.00 86.12 96 HIS A O 1
ATOM 717 N N . ASN A 1 97 ? -2.104 -2.349 -2.554 1.00 89.38 97 ASN A N 1
ATOM 718 C CA . ASN A 1 97 ? -1.086 -2.396 -1.501 1.00 89.38 97 ASN A CA 1
ATOM 719 C C . ASN A 1 97 ? 0.047 -1.439 -1.867 1.00 89.38 97 ASN A C 1
ATOM 721 O O . ASN A 1 97 ? 0.684 -1.653 -2.898 1.00 89.38 97 ASN A O 1
ATOM 725 N N . GLU A 1 98 ? 0.272 -0.383 -1.085 1.00 86.75 98 GLU A N 1
ATOM 726 C CA . GLU A 1 98 ? 1.267 0.661 -1.385 1.00 86.75 98 GLU A CA 1
ATOM 727 C C . GLU A 1 98 ? 2.630 0.063 -1.767 1.00 86.75 98 GLU A C 1
ATOM 729 O O . GLU A 1 98 ? 3.171 -0.787 -1.061 1.00 86.75 98 GLU A O 1
ATOM 734 N N . MET A 1 99 ? 3.167 0.505 -2.908 1.00 85.12 99 MET A N 1
ATOM 735 C CA . MET A 1 99 ? 4.454 0.059 -3.452 1.00 85.12 99 MET A CA 1
ATOM 736 C C . MET A 1 99 ? 4.611 -1.467 -3.609 1.00 85.12 99 MET A C 1
ATOM 738 O O . MET A 1 99 ? 5.732 -1.969 -3.587 1.00 85.12 99 MET A O 1
ATOM 742 N N . SER A 1 100 ? 3.538 -2.241 -3.826 1.00 87.44 100 SER A N 1
ATOM 743 C CA . SER A 1 100 ? 3.680 -3.709 -3.963 1.00 87.44 100 SER A CA 1
ATOM 744 C C . SER A 1 100 ? 4.525 -4.173 -5.161 1.00 87.44 100 SER A C 1
ATOM 746 O O . SER A 1 100 ? 4.976 -5.320 -5.198 1.00 87.44 100 SER A O 1
ATOM 748 N N . TYR A 1 101 ? 4.742 -3.283 -6.133 1.00 86.00 101 TYR A N 1
ATOM 749 C CA . TYR A 1 101 ? 5.621 -3.496 -7.279 1.00 86.00 101 TYR A CA 1
ATOM 750 C C . TYR A 1 101 ? 7.110 -3.316 -6.928 1.00 86.00 101 TYR A C 1
ATOM 752 O O . TYR A 1 101 ? 7.967 -3.813 -7.654 1.00 86.00 101 TYR A O 1
ATOM 760 N N . ALA A 1 102 ? 7.440 -2.649 -5.816 1.00 85.38 102 ALA A N 1
ATOM 761 C CA . ALA A 1 102 ? 8.811 -2.399 -5.386 1.00 85.38 102 ALA A CA 1
ATOM 762 C C . ALA A 1 102 ? 9.415 -3.602 -4.640 1.00 85.38 102 ALA A C 1
ATOM 764 O O . ALA A 1 102 ? 8.712 -4.478 -4.128 1.00 85.38 102 ALA A O 1
ATOM 765 N N . ARG A 1 103 ? 10.752 -3.646 -4.572 1.00 85.38 103 ARG A N 1
ATOM 766 C CA . ARG A 1 103 ? 11.484 -4.667 -3.802 1.00 85.38 103 ARG A CA 1
ATOM 767 C C . ARG A 1 103 ? 11.259 -4.525 -2.298 1.00 85.38 103 ARG A C 1
ATOM 769 O O . ARG A 1 103 ? 11.095 -5.530 -1.613 1.00 85.38 103 ARG A O 1
ATOM 776 N N . SER A 1 104 ? 11.232 -3.285 -1.825 1.00 83.56 104 SER A N 1
ATOM 777 C CA . SER A 1 104 ? 10.959 -2.912 -0.442 1.00 83.56 104 SER A CA 1
ATOM 778 C C . SER A 1 104 ? 9.704 -2.051 -0.415 1.00 83.56 104 SER A C 1
ATOM 780 O O . SER A 1 104 ? 9.538 -1.172 -1.257 1.00 83.56 104 SER A O 1
ATOM 782 N N . TRP A 1 105 ? 8.820 -2.313 0.540 1.00 86.12 105 TRP A N 1
ATOM 783 C CA . TRP A 1 105 ? 7.537 -1.630 0.688 1.00 86.12 105 TRP A CA 1
ATOM 784 C C . TRP A 1 105 ? 7.320 -1.242 2.155 1.00 86.12 105 TRP A C 1
ATOM 786 O O . TRP A 1 105 ? 7.889 -1.880 3.050 1.00 86.12 105 TRP A O 1
ATOM 796 N N . PRO A 1 106 ? 6.501 -0.213 2.432 1.00 85.56 106 PRO A N 1
ATOM 797 C CA . PRO A 1 106 ? 6.191 0.169 3.801 1.00 85.56 106 PRO A CA 1
ATOM 798 C C . PRO A 1 106 ? 5.401 -0.939 4.506 1.00 85.56 106 PRO A C 1
ATOM 800 O O . PRO A 1 106 ? 4.432 -1.481 3.975 1.00 85.56 106 PRO A O 1
ATOM 803 N N . THR A 1 107 ? 5.795 -1.268 5.735 1.00 86.06 107 THR A N 1
ATOM 804 C CA . THR A 1 107 ? 5.078 -2.246 6.574 1.00 86.06 107 THR A CA 1
ATOM 805 C C . THR A 1 107 ? 3.868 -1.635 7.281 1.00 86.06 107 THR A C 1
ATOM 807 O O . THR A 1 107 ? 3.009 -2.367 7.777 1.00 86.06 107 THR A O 1
ATOM 810 N N . ARG A 1 108 ? 3.805 -0.300 7.342 1.00 86.88 108 ARG A N 1
ATOM 811 C CA . ARG A 1 108 ? 2.745 0.496 7.965 1.00 86.88 108 ARG A CA 1
ATOM 812 C C . ARG A 1 108 ? 2.493 1.750 7.132 1.00 86.88 108 ARG A C 1
ATOM 814 O O . ARG A 1 108 ? 3.418 2.305 6.546 1.00 86.88 108 ARG A O 1
ATOM 821 N N . LEU A 1 109 ? 1.244 2.204 7.117 1.00 88.50 109 LEU A N 1
ATOM 822 C CA . LEU A 1 109 ? 0.829 3.458 6.492 1.00 88.50 109 LEU A CA 1
ATOM 823 C C . LEU A 1 109 ? -0.007 4.260 7.476 1.00 88.50 109 LEU A C 1
ATOM 825 O O . LEU A 1 109 ? -0.876 3.710 8.155 1.00 88.50 109 LEU A O 1
ATOM 829 N N . PHE A 1 110 ? 0.233 5.565 7.508 1.00 89.50 110 PHE A N 1
ATOM 830 C CA . PHE A 1 110 ? -0.508 6.504 8.334 1.00 89.50 110 PHE A CA 1
ATOM 831 C C . PHE A 1 110 ? -1.248 7.488 7.436 1.00 89.50 110 PHE A C 1
ATOM 833 O O . PHE A 1 110 ? -0.670 8.056 6.512 1.00 89.50 110 PHE A O 1
ATOM 840 N N . PHE A 1 111 ? -2.525 7.713 7.732 1.00 88.62 111 PHE A N 1
ATOM 841 C CA . PHE A 1 111 ? -3.342 8.718 7.061 1.00 88.62 111 PHE A CA 1
ATOM 842 C C . PHE A 1 111 ? -3.826 9.748 8.080 1.00 88.62 111 PHE A C 1
ATOM 844 O O . PHE A 1 111 ? -4.388 9.387 9.116 1.00 88.62 111 PHE A O 1
ATOM 851 N N . GLY A 1 112 ? -3.634 11.027 7.762 1.00 87.38 112 GLY A N 1
ATOM 852 C CA . GLY A 1 112 ? -4.142 12.162 8.528 1.00 87.38 112 GLY A CA 1
ATOM 853 C C . GLY A 1 112 ? -5.241 12.890 7.758 1.00 87.38 112 GLY A C 1
ATOM 854 O O . GLY A 1 112 ? -5.117 13.120 6.557 1.00 87.38 112 GLY A O 1
ATOM 855 N N . CYS A 1 113 ? -6.327 13.257 8.439 1.00 85.81 113 CYS A N 1
ATOM 856 C CA . CYS A 1 113 ? -7.382 14.099 7.875 1.00 85.81 113 CYS A CA 1
ATOM 857 C C . CYS A 1 113 ? -7.315 15.490 8.512 1.00 85.81 113 CYS A C 1
ATOM 859 O O . CYS A 1 113 ? -7.933 15.716 9.551 1.00 85.81 113 CYS A O 1
ATOM 861 N N . LEU A 1 114 ? -6.573 16.404 7.883 1.00 84.75 114 LEU A N 1
ATOM 862 C CA . LEU A 1 114 ? -6.491 17.804 8.318 1.00 84.75 114 LEU A CA 1
ATOM 863 C C . LEU A 1 114 ? -7.737 18.584 7.883 1.00 84.75 114 LEU A C 1
ATOM 865 O O . LEU A 1 114 ? -8.374 19.256 8.689 1.00 84.75 114 LEU A O 1
ATOM 869 N N . THR A 1 115 ? -8.159 18.384 6.633 1.00 82.69 115 THR A N 1
ATOM 870 C CA . THR A 1 115 ? -9.386 18.961 6.074 1.00 82.69 115 THR A CA 1
ATOM 871 C C . THR A 1 115 ? -10.328 17.844 5.650 1.00 82.69 115 THR A C 1
ATOM 873 O O . THR A 1 115 ? -9.978 16.977 4.846 1.00 82.69 115 THR A O 1
ATOM 876 N N . ALA A 1 116 ? -11.531 17.839 6.221 1.00 84.19 116 ALA A N 1
ATOM 877 C CA . ALA A 1 116 ? -12.560 16.881 5.849 1.00 84.19 116 ALA A CA 1
ATOM 878 C C . ALA A 1 116 ? -13.253 17.304 4.540 1.00 84.19 116 ALA A C 1
ATOM 880 O O . ALA A 1 116 ? -13.532 18.489 4.363 1.00 84.19 116 ALA A O 1
ATOM 881 N N . PRO A 1 117 ? -13.561 16.356 3.641 1.00 80.50 117 PRO A N 1
ATOM 882 C CA . PRO A 1 117 ? -14.345 16.622 2.447 1.00 80.50 117 PRO A CA 1
ATOM 883 C C . PRO A 1 117 ? -15.804 16.902 2.828 1.00 80.50 117 PRO A C 1
ATOM 885 O O . PRO A 1 117 ? -16.328 16.324 3.781 1.00 80.50 117 PRO A O 1
ATOM 888 N N . GLU A 1 118 ? -16.484 17.742 2.047 1.00 79.88 118 GLU A N 1
ATOM 889 C CA . GLU A 1 118 ? -17.913 18.028 2.244 1.00 79.88 118 GLU A CA 1
ATOM 890 C C . GLU A 1 118 ? -18.780 16.780 2.026 1.00 79.88 118 GLU A C 1
ATOM 892 O O . GLU A 1 118 ? -19.722 16.515 2.772 1.00 79.88 118 GLU A O 1
ATOM 897 N N . 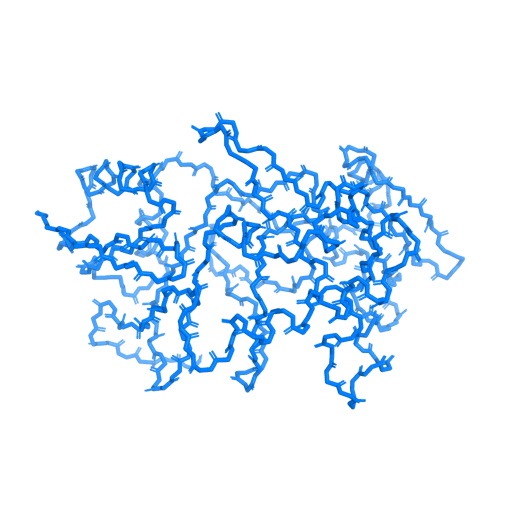THR A 1 119 ? -18.442 15.987 1.006 1.00 80.25 119 THR A N 1
ATOM 898 C CA . THR A 1 119 ? -19.074 14.703 0.688 1.00 80.25 119 THR A CA 1
ATOM 899 C C . THR A 1 119 ? -18.032 13.727 0.137 1.00 80.25 119 THR A C 1
ATOM 901 O O . THR A 1 119 ? -17.002 14.134 -0.399 1.00 80.25 119 THR A O 1
ATOM 904 N N . GLY A 1 120 ? -18.276 12.420 0.265 1.00 80.12 120 GLY A N 1
ATOM 905 C CA . GLY A 1 120 ? -17.362 11.402 -0.265 1.00 80.12 120 GLY A CA 1
ATOM 906 C C . GLY A 1 120 ? -15.990 11.394 0.425 1.00 80.12 120 GLY A C 1
ATOM 907 O O . GLY A 1 120 ? -15.900 11.491 1.648 1.00 80.12 120 GLY A O 1
ATOM 908 N N . GLY A 1 121 ? -14.924 11.180 -0.354 1.00 75.81 121 GLY A N 1
ATOM 909 C CA . GLY A 1 121 ? -13.525 11.244 0.099 1.00 75.81 121 GLY A CA 1
ATOM 910 C C . GLY A 1 121 ? -13.108 10.211 1.153 1.00 75.81 121 GLY A C 1
ATOM 911 O O . GLY A 1 121 ? -12.048 10.336 1.763 1.00 75.81 121 GLY A O 1
ATOM 912 N N . ALA A 1 122 ? -13.918 9.181 1.397 1.00 82.06 122 ALA A N 1
ATOM 913 C CA . ALA A 1 122 ? -13.526 8.084 2.270 1.00 82.06 122 ALA A CA 1
ATOM 914 C C . ALA A 1 122 ? -12.327 7.325 1.682 1.00 82.06 122 ALA A C 1
ATOM 916 O O . ALA A 1 122 ? -12.305 7.054 0.487 1.00 82.06 122 ALA A O 1
ATOM 917 N N . THR A 1 123 ? -11.379 6.922 2.528 1.00 83.06 123 THR A N 1
ATOM 918 C CA . THR A 1 123 ? -10.271 6.035 2.135 1.00 83.06 123 THR A CA 1
ATOM 919 C C . THR A 1 123 ? -10.638 4.603 2.524 1.00 83.06 123 THR A C 1
ATOM 921 O O . THR A 1 123 ? -10.456 4.259 3.685 1.00 83.06 123 THR A O 1
ATOM 924 N N . PRO A 1 124 ? -11.241 3.775 1.654 1.00 84.56 124 PRO A N 1
ATOM 925 C CA . PRO A 1 124 ? -11.612 2.412 2.030 1.00 84.56 124 PRO A CA 1
ATOM 926 C C . PRO A 1 124 ? -10.373 1.575 2.377 1.00 84.56 124 PRO A C 1
ATOM 928 O O . PRO A 1 124 ? -9.335 1.705 1.736 1.00 84.56 124 PRO A O 1
ATOM 931 N N . VAL A 1 125 ? -10.506 0.686 3.364 1.00 87.94 125 VAL A N 1
ATOM 932 C CA . VAL A 1 125 ? -9.510 -0.360 3.654 1.00 87.94 125 VAL A CA 1
ATOM 933 C C . VAL A 1 125 ? -10.129 -1.738 3.482 1.00 87.94 125 VAL A C 1
ATOM 935 O O . VAL A 1 125 ? -11.332 -1.917 3.700 1.00 87.94 125 VAL A O 1
ATOM 938 N N . CYS A 1 126 ? -9.292 -2.698 3.101 1.00 89.44 126 CYS A N 1
ATOM 939 C CA . C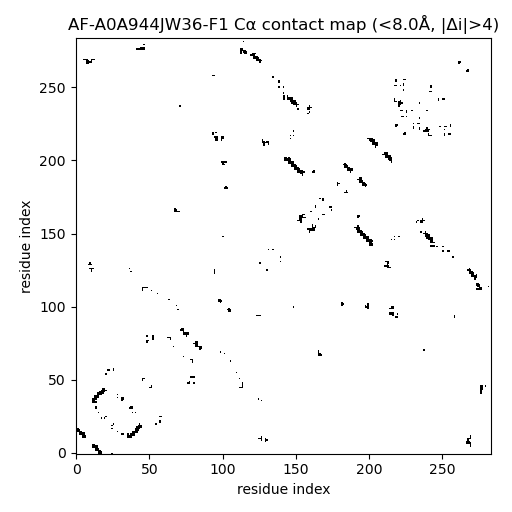YS A 1 126 ? -9.670 -4.085 2.882 1.00 89.44 126 CYS A CA 1
ATOM 940 C C . CYS A 1 126 ? -8.585 -5.015 3.438 1.00 89.44 126 CYS A C 1
ATOM 942 O O . CYS A 1 126 ? -7.396 -4.756 3.254 1.00 89.44 126 CYS A O 1
ATOM 944 N N . ASP A 1 127 ? -8.995 -6.085 4.115 1.00 91.12 127 ASP A N 1
ATOM 945 C CA . ASP A 1 127 ? -8.101 -7.157 4.542 1.00 91.12 127 ASP A CA 1
ATOM 946 C C . ASP A 1 127 ? -7.684 -8.005 3.329 1.00 91.12 127 ASP A C 1
ATOM 948 O O . ASP A 1 127 ? -8.520 -8.596 2.640 1.00 91.12 127 ASP A O 1
ATOM 952 N N . GLY A 1 128 ? -6.378 -8.069 3.059 1.00 91.50 128 GLY A N 1
ATOM 953 C CA . GLY A 1 128 ? -5.841 -8.779 1.896 1.00 91.50 128 GLY A CA 1
ATOM 954 C C . GLY A 1 128 ? -6.064 -10.296 1.926 1.00 91.50 128 GLY A C 1
ATOM 955 O O . GLY A 1 128 ? -6.123 -10.917 0.865 1.00 91.50 128 GLY A O 1
ATOM 956 N N . GLY A 1 129 ? -6.198 -10.907 3.105 1.00 92.62 129 GLY A N 1
ATOM 957 C CA . GLY A 1 129 ? -6.529 -12.326 3.256 1.00 92.62 129 GLY A CA 1
ATOM 958 C C . GLY A 1 129 ? -8.012 -12.593 2.997 1.00 92.62 129 GLY A C 1
ATOM 959 O O . GLY A 1 129 ? -8.353 -13.522 2.263 1.00 92.62 129 GLY A O 1
ATOM 960 N N . ALA A 1 130 ? -8.899 -11.741 3.519 1.00 90.50 130 ALA A N 1
ATOM 961 C CA . ALA A 1 130 ? -10.331 -11.790 3.225 1.00 90.50 130 ALA A CA 1
ATOM 962 C C . ALA A 1 130 ? -10.599 -11.581 1.727 1.00 90.50 130 ALA A C 1
ATOM 964 O O . ALA A 1 130 ? -11.366 -12.335 1.122 1.00 90.50 130 ALA A O 1
ATOM 965 N N . LEU A 1 131 ? -9.904 -10.616 1.114 1.00 90.12 131 LEU A N 1
ATOM 966 C CA . LEU A 1 131 ? -9.934 -10.390 -0.326 1.00 90.12 131 LEU A CA 1
ATOM 967 C C . LEU A 1 131 ? -9.502 -11.648 -1.081 1.00 90.12 131 LEU A C 1
ATOM 969 O O . LEU A 1 131 ? -10.264 -12.144 -1.908 1.00 90.12 131 LEU A O 1
ATOM 973 N N . LEU A 1 132 ? -8.335 -12.210 -0.753 1.00 91.62 132 LEU A N 1
ATOM 974 C CA . LEU A 1 132 ? -7.836 -13.431 -1.386 1.00 91.62 132 LEU A CA 1
ATOM 975 C C . LEU A 1 132 ? -8.832 -14.594 -1.269 1.00 91.62 132 LEU A C 1
ATOM 977 O O . LEU A 1 132 ? -9.071 -15.299 -2.246 1.00 91.62 132 LEU A O 1
ATOM 981 N N . ALA A 1 133 ? -9.445 -14.790 -0.100 1.00 91.25 133 ALA A N 1
ATOM 982 C CA . ALA A 1 133 ? -10.428 -15.848 0.123 1.00 91.25 133 ALA A CA 1
ATOM 983 C C . ALA A 1 133 ? -11.716 -15.658 -0.699 1.00 91.25 133 ALA A C 1
ATOM 985 O O . ALA A 1 133 ? -12.348 -16.646 -1.075 1.00 91.25 133 ALA A O 1
ATOM 986 N N . SER A 1 134 ? -12.090 -14.409 -0.990 1.00 88.88 134 SER A N 1
ATOM 987 C CA . SER A 1 134 ? -13.284 -14.064 -1.773 1.00 88.88 134 SER A CA 1
ATOM 988 C C . SER A 1 134 ? -13.122 -14.274 -3.285 1.00 88.88 134 SER A C 1
ATOM 990 O O . SER A 1 134 ? -14.121 -14.372 -4.002 1.00 88.88 134 SER A O 1
ATOM 992 N N . LEU A 1 135 ? -11.879 -14.327 -3.780 1.00 88.50 135 LEU A N 1
ATOM 993 C CA . LEU A 1 135 ? -11.596 -14.426 -5.209 1.00 88.50 135 LEU A CA 1
ATOM 994 C C . LEU A 1 135 ? -11.907 -15.828 -5.763 1.00 88.50 135 LEU A C 1
ATOM 996 O O . LEU A 1 135 ? -11.623 -16.833 -5.100 1.00 88.50 135 LEU A O 1
ATOM 1000 N N . PRO A 1 136 ? -12.424 -15.920 -7.006 1.00 90.25 136 PRO A N 1
ATOM 1001 C CA . PRO A 1 136 ? -12.565 -17.190 -7.710 1.00 90.25 136 PRO A CA 1
ATOM 1002 C C . PRO A 1 136 ? -11.236 -17.969 -7.763 1.00 90.25 136 PRO A C 1
ATOM 1004 O O . PRO A 1 136 ? -10.182 -17.353 -7.954 1.00 90.25 136 PRO A O 1
ATOM 1007 N N . PRO A 1 137 ? -11.248 -19.310 -7.611 1.00 90.94 137 PRO A N 1
ATOM 1008 C CA . PRO A 1 137 ? -10.028 -20.118 -7.622 1.00 90.94 137 PRO A CA 1
ATOM 1009 C C . PRO A 1 137 ? -9.142 -19.892 -8.848 1.00 90.94 137 PRO A C 1
ATOM 1011 O O . PRO A 1 137 ? -7.941 -19.708 -8.695 1.00 90.94 137 PRO A O 1
ATOM 1014 N N . ASP A 1 138 ? -9.739 -19.797 -10.035 1.00 88.38 138 ASP A N 1
ATOM 1015 C CA . ASP A 1 138 ? -9.027 -19.576 -11.293 1.00 88.38 138 ASP A CA 1
ATOM 1016 C C . ASP A 1 138 ? -8.302 -18.223 -11.339 1.00 88.38 138 ASP A C 1
ATOM 1018 O O . ASP A 1 138 ? -7.219 -18.124 -11.915 1.00 88.38 138 ASP A O 1
ATOM 1022 N N . VAL A 1 139 ? -8.852 -17.185 -10.697 1.00 87.38 139 VAL A N 1
ATOM 1023 C CA . VAL A 1 139 ? -8.163 -15.895 -10.543 1.00 87.38 139 VAL A CA 1
ATOM 1024 C C . VAL A 1 139 ? -6.948 -16.063 -9.633 1.00 87.38 139 VAL A C 1
ATOM 1026 O O . VAL A 1 139 ? -5.862 -15.612 -9.982 1.00 87.38 139 VAL A O 1
ATOM 1029 N N . ARG A 1 140 ? -7.088 -16.750 -8.495 1.00 89.31 140 ARG A N 1
ATOM 1030 C CA . ARG A 1 140 ? -5.969 -16.966 -7.559 1.00 89.31 140 ARG A CA 1
ATOM 1031 C C . ARG A 1 140 ? -4.834 -17.752 -8.210 1.00 89.31 140 ARG A C 1
ATOM 1033 O O . ARG A 1 140 ? -3.683 -17.334 -8.124 1.00 89.31 140 ARG A O 1
ATOM 1040 N N . ASP A 1 141 ? -5.171 -18.823 -8.922 1.00 88.94 141 ASP A N 1
ATOM 1041 C CA . ASP A 1 141 ? -4.203 -19.695 -9.591 1.00 88.94 141 ASP A CA 1
ATOM 1042 C C . ASP A 1 141 ? -3.405 -18.939 -10.658 1.00 88.94 141 ASP A C 1
ATOM 1044 O O . ASP A 1 141 ? -2.187 -19.091 -10.756 1.00 88.94 141 ASP A O 1
ATOM 1048 N N . ARG A 1 142 ? -4.062 -18.052 -11.420 1.00 87.94 142 ARG A N 1
ATOM 1049 C CA . ARG A 1 142 ? -3.389 -17.220 -12.431 1.00 87.94 142 ARG A CA 1
ATOM 1050 C C . ARG A 1 142 ? -2.338 -16.299 -11.813 1.00 87.94 142 ARG A C 1
ATOM 1052 O O . ARG A 1 142 ? -1.306 -16.090 -12.444 1.00 87.94 142 ARG A O 1
ATOM 1059 N N . PHE A 1 143 ? -2.589 -15.772 -10.614 1.00 90.75 143 PHE A N 1
ATOM 1060 C CA . PHE A 1 143 ? -1.705 -14.837 -9.906 1.00 90.75 143 PHE A CA 1
ATOM 1061 C C . PHE A 1 143 ? -0.678 -15.515 -8.987 1.00 90.75 143 PHE A C 1
ATOM 1063 O O . PHE A 1 143 ? 0.250 -14.850 -8.517 1.00 90.75 143 PHE A O 1
ATOM 1070 N N . ALA A 1 144 ? -0.794 -16.826 -8.758 1.00 87.25 144 ALA A N 1
ATOM 1071 C CA . ALA A 1 144 ? 0.127 -17.590 -7.918 1.00 87.25 144 ALA A CA 1
ATOM 1072 C C . ALA A 1 144 ? 1.579 -17.542 -8.430 1.00 87.25 144 ALA A C 1
ATOM 1074 O O . ALA A 1 144 ? 2.517 -17.544 -7.637 1.00 87.25 144 ALA A O 1
ATOM 1075 N N . SER A 1 145 ? 1.777 -17.431 -9.748 1.00 85.88 145 SER A N 1
ATOM 1076 C CA . SER A 1 145 ? 3.097 -17.319 -10.387 1.00 85.88 145 SER A CA 1
ATOM 1077 C C . SER A 1 145 ? 3.669 -15.891 -10.412 1.00 85.88 145 SER A C 1
ATOM 1079 O O . SER A 1 145 ? 4.752 -15.659 -10.963 1.00 85.88 145 SER A O 1
ATOM 1081 N N . GLY A 1 146 ? 2.958 -14.916 -9.845 1.00 91.06 146 GLY A N 1
ATOM 1082 C CA . GLY A 1 146 ? 3.397 -13.527 -9.765 1.00 91.06 146 GLY A CA 1
ATOM 1083 C C . GLY A 1 146 ? 2.891 -12.603 -10.872 1.00 91.06 146 GLY A C 1
ATOM 1084 O O . GLY A 1 146 ? 2.155 -12.988 -11.783 1.00 91.06 146 GLY A O 1
ATOM 1085 N N . VAL A 1 147 ? 3.311 -11.348 -10.755 1.00 91.06 147 VAL A N 1
ATOM 1086 C CA . VAL A 1 147 ? 2.983 -10.220 -11.627 1.00 91.06 147 VAL A CA 1
ATOM 1087 C C . VAL A 1 147 ? 4.289 -9.563 -12.065 1.00 91.06 147 VAL A C 1
ATOM 1089 O O . VAL A 1 147 ? 5.193 -9.367 -11.255 1.00 91.06 147 VAL A O 1
ATOM 1092 N N . VAL A 1 148 ? 4.392 -9.218 -13.344 1.00 90.06 148 VAL A N 1
ATOM 1093 C CA . VAL A 1 148 ? 5.480 -8.410 -13.898 1.00 90.06 148 VAL A CA 1
ATOM 1094 C C . VAL A 1 148 ? 4.969 -6.996 -14.100 1.00 90.06 148 VAL A C 1
ATOM 1096 O O . VAL A 1 148 ? 4.049 -6.785 -14.884 1.00 90.06 148 VAL A O 1
ATOM 1099 N N . TYR A 1 149 ? 5.580 -6.037 -13.419 1.00 88.00 149 TYR A N 1
ATOM 1100 C CA . TYR A 1 149 ? 5.309 -4.613 -13.585 1.00 88.00 149 TYR A CA 1
ATOM 1101 C C . TYR A 1 149 ? 6.330 -4.010 -14.537 1.00 88.00 149 TYR A C 1
ATOM 1103 O O . TYR A 1 149 ? 7.532 -4.134 -14.306 1.00 88.00 149 TYR A O 1
ATOM 1111 N N . ARG A 1 150 ? 5.869 -3.364 -15.605 1.00 87.38 150 ARG A N 1
ATOM 1112 C CA . ARG A 1 150 ? 6.719 -2.764 -16.636 1.00 87.38 150 ARG A CA 1
ATOM 1113 C C . ARG A 1 150 ? 6.554 -1.259 -16.632 1.00 87.38 150 ARG A C 1
ATOM 1115 O O . ARG A 1 150 ? 5.429 -0.783 -16.638 1.00 87.38 150 ARG A O 1
ATOM 1122 N N . GLN A 1 151 ? 7.648 -0.511 -16.671 1.00 86.38 151 GLN A N 1
ATOM 1123 C CA . GLN A 1 151 ? 7.625 0.949 -16.774 1.00 86.38 151 GLN A CA 1
ATOM 1124 C C . GLN A 1 151 ? 8.422 1.400 -17.989 1.00 86.38 151 GLN A C 1
ATOM 1126 O O . GLN A 1 151 ? 9.501 0.871 -18.267 1.00 86.38 151 GLN A O 1
ATOM 1131 N N . HIS A 1 152 ? 7.890 2.392 -18.698 1.00 87.88 152 HIS A N 1
ATOM 1132 C CA . HIS A 1 152 ? 8.568 3.070 -19.794 1.00 87.88 152 HIS A CA 1
ATOM 1133 C C . HIS A 1 152 ? 8.767 4.529 -19.391 1.00 87.88 152 HIS A C 1
ATOM 1135 O O . HIS A 1 152 ? 7.800 5.264 -19.221 1.00 87.88 152 HIS A O 1
ATOM 1141 N N . LEU A 1 153 ? 10.021 4.927 -19.206 1.00 88.50 153 LEU A N 1
ATOM 1142 C CA . LEU A 1 153 ? 10.396 6.233 -18.682 1.00 88.50 153 LEU A CA 1
ATOM 1143 C C . LEU A 1 153 ? 11.162 7.000 -19.758 1.00 88.50 153 LEU A C 1
ATOM 1145 O O . LEU A 1 153 ? 12.129 6.483 -20.318 1.00 88.50 153 LEU A O 1
ATOM 1149 N N . HIS A 1 154 ? 10.753 8.227 -20.067 1.00 90.88 154 HIS A N 1
ATOM 1150 C CA . HIS A 1 154 ? 11.430 9.023 -21.096 1.00 90.88 154 HIS A CA 1
ATOM 1151 C C . HIS A 1 154 ? 12.723 9.670 -20.563 1.00 90.88 154 HIS A C 1
ATOM 1153 O O . HIS A 1 154 ? 12.923 9.794 -19.356 1.00 90.88 154 HIS A O 1
ATOM 1159 N N . GLY A 1 155 ? 13.621 10.091 -21.459 1.00 91.19 155 GLY A N 1
ATOM 1160 C CA . GLY A 1 155 ? 14.917 10.695 -21.103 1.00 91.19 155 GLY A CA 1
ATOM 1161 C C . GLY A 1 155 ? 14.911 12.214 -20.903 1.00 91.19 155 GLY A C 1
ATOM 1162 O O . GLY A 1 155 ? 15.976 12.821 -20.856 1.00 91.19 155 GLY A O 1
ATOM 1163 N N . GLY A 1 156 ? 13.730 12.837 -20.843 1.00 86.56 156 GLY A N 1
ATOM 1164 C CA . GLY A 1 156 ? 13.558 14.300 -20.788 1.00 86.56 156 GLY A CA 1
ATOM 1165 C C . GLY A 1 156 ? 12.502 14.853 -21.753 1.00 86.56 156 GLY A C 1
ATOM 1166 O O . GLY A 1 156 ? 11.938 15.910 -21.501 1.00 86.56 156 GLY A O 1
ATOM 1167 N N . PHE A 1 157 ? 12.146 14.101 -22.800 1.00 81.94 157 PHE A N 1
ATOM 1168 C CA . PHE A 1 157 ? 11.049 14.440 -23.714 1.00 81.94 157 PHE A CA 1
ATOM 1169 C C . PHE A 1 157 ? 10.191 13.206 -24.006 1.00 81.94 157 PHE A C 1
ATOM 1171 O O . PHE A 1 157 ? 10.727 12.176 -24.406 1.00 81.94 157 PHE A O 1
ATOM 1178 N N . GLY A 1 158 ? 8.880 13.294 -23.785 1.00 76.69 158 GLY A N 1
ATOM 1179 C CA . GLY A 1 158 ? 7.946 12.185 -23.977 1.00 76.69 158 GLY A CA 1
ATOM 1180 C C . GLY A 1 158 ? 6.702 12.313 -23.100 1.00 76.69 158 GLY A C 1
ATOM 1181 O O . GLY A 1 158 ? 6.616 13.203 -22.259 1.00 76.69 158 GLY A O 1
ATOM 1182 N N . LEU A 1 159 ? 5.736 11.423 -23.320 1.00 71.94 159 LEU A N 1
ATOM 1183 C CA . LEU A 1 159 ? 4.624 11.210 -22.393 1.00 71.94 159 LEU A CA 1
ATOM 1184 C C . LEU A 1 159 ? 5.111 10.329 -21.241 1.00 71.94 159 LEU A C 1
ATOM 1186 O O . LEU A 1 159 ? 5.969 9.470 -21.451 1.00 71.94 159 LEU A O 1
ATOM 1190 N N . GLY A 1 160 ? 4.549 10.499 -20.050 1.00 73.81 160 GLY A N 1
ATOM 1191 C CA . GLY A 1 160 ? 4.970 9.714 -18.893 1.00 73.81 160 GLY A CA 1
ATOM 1192 C C . GLY A 1 160 ? 5.801 10.502 -17.890 1.00 73.81 160 GLY A C 1
ATOM 1193 O O . GLY A 1 160 ? 5.926 11.723 -17.963 1.00 73.81 160 GLY A O 1
ATOM 1194 N N . LYS A 1 161 ? 6.397 9.763 -16.956 1.00 79.94 161 LYS A N 1
ATOM 1195 C CA . LYS A 1 161 ? 7.479 10.261 -16.108 1.00 79.94 161 LYS A CA 1
ATOM 1196 C C . LYS A 1 161 ? 8.824 10.065 -16.800 1.00 79.94 161 LYS A C 1
ATOM 1198 O O . LYS A 1 161 ? 9.040 9.064 -17.491 1.00 79.94 161 LYS A O 1
ATOM 1203 N N . SER A 1 162 ? 9.758 10.976 -16.548 1.00 89.62 162 SER A N 1
ATOM 1204 C CA . SER A 1 162 ? 11.152 10.751 -16.913 1.00 89.62 162 SER A CA 1
ATOM 1205 C C . SER A 1 162 ? 11.814 9.796 -15.922 1.00 89.62 162 SER A C 1
ATOM 1207 O O . SER A 1 162 ? 11.381 9.672 -14.767 1.00 89.62 162 SER A O 1
ATOM 1209 N N . TRP A 1 163 ? 12.883 9.117 -16.343 1.00 91.62 163 TRP A N 1
ATOM 1210 C CA . TRP A 1 163 ? 13.653 8.304 -15.399 1.00 91.62 163 TRP A CA 1
ATOM 1211 C C . TRP A 1 163 ? 14.324 9.194 -14.348 1.00 91.62 163 TRP A C 1
ATOM 1213 O O . TRP A 1 163 ? 14.376 8.819 -13.181 1.00 91.62 163 TRP A O 1
ATOM 1223 N N . GLN A 1 164 ? 14.715 10.415 -14.717 1.00 91.12 164 GLN A N 1
ATOM 1224 C CA . GLN A 1 164 ? 15.310 11.374 -13.792 1.00 91.12 164 GLN A CA 1
ATOM 1225 C C . GLN A 1 164 ? 14.365 11.770 -12.664 1.00 91.12 164 GLN A C 1
ATOM 1227 O O . GLN A 1 164 ? 14.751 11.758 -11.501 1.00 91.12 164 GLN A O 1
ATOM 1232 N N . ALA A 1 165 ? 13.103 12.059 -12.990 1.00 85.69 165 ALA A N 1
ATOM 1233 C CA . ALA A 1 165 ? 12.089 12.370 -11.989 1.00 85.69 165 ALA A CA 1
ATOM 1234 C C . ALA A 1 165 ? 11.737 11.144 -11.131 1.00 85.69 165 ALA A C 1
ATOM 1236 O O . ALA A 1 165 ? 11.403 11.283 -9.962 1.00 85.69 165 ALA A O 1
ATOM 1237 N N . THR A 1 166 ? 11.808 9.940 -11.704 1.00 85.50 166 THR A N 1
ATOM 1238 C CA . THR A 1 166 ? 11.463 8.688 -11.008 1.00 85.50 166 THR A CA 1
ATOM 1239 C C . THR A 1 166 ? 12.528 8.265 -9.993 1.00 85.50 166 THR A C 1
ATOM 1241 O O . THR A 1 166 ? 12.193 7.768 -8.916 1.00 85.50 166 THR A O 1
ATOM 1244 N N . PHE A 1 167 ? 13.803 8.450 -10.337 1.00 87.44 167 PHE A N 1
ATOM 1245 C CA . PHE A 1 167 ? 14.946 8.075 -9.499 1.00 87.44 167 PHE A CA 1
ATOM 1246 C C . PHE A 1 167 ? 15.609 9.271 -8.804 1.00 87.44 167 PHE A C 1
ATOM 1248 O O . PHE A 1 167 ? 16.579 9.080 -8.075 1.00 87.44 167 PHE A O 1
ATOM 1255 N N . GLU A 1 168 ? 15.081 10.481 -9.012 1.00 88.31 168 GLU A N 1
ATOM 1256 C CA . GLU A 1 168 ? 15.551 11.739 -8.418 1.00 88.31 168 GLU A CA 1
ATOM 1257 C C . GLU A 1 168 ? 17.050 11.996 -8.679 1.00 88.31 168 GLU A C 1
ATOM 1259 O O . GLU A 1 168 ? 17.794 12.423 -7.796 1.00 88.31 168 GLU A O 1
ATOM 1264 N N . THR A 1 169 ? 17.519 11.688 -9.893 1.00 90.12 169 THR A N 1
ATOM 1265 C CA . THR A 1 169 ? 18.936 11.789 -10.277 1.00 90.12 169 THR A CA 1
ATOM 1266 C C . THR A 1 169 ? 19.117 11.952 -11.785 1.00 90.12 169 THR A C 1
ATOM 1268 O O . THR A 1 169 ? 18.301 11.484 -12.571 1.00 90.12 169 THR A O 1
ATOM 1271 N N . GLU A 1 170 ? 20.229 12.562 -12.188 1.00 94.50 170 GLU A N 1
ATOM 1272 C CA . GLU A 1 170 ? 20.686 12.659 -13.584 1.00 94.50 170 GLU A CA 1
ATOM 1273 C C . GLU A 1 170 ? 21.789 11.628 -13.912 1.00 94.50 170 GLU A C 1
ATOM 1275 O O . GLU A 1 170 ? 22.293 11.574 -15.033 1.00 94.50 170 GLU A O 1
ATOM 1280 N N . ASP A 1 171 ? 22.197 10.802 -12.942 1.00 96.06 171 ASP A N 1
ATOM 1281 C CA . ASP A 1 171 ? 23.265 9.810 -13.106 1.00 96.06 171 ASP A CA 1
ATOM 1282 C C . ASP A 1 171 ? 22.698 8.406 -13.361 1.00 96.06 171 ASP A C 1
ATOM 1284 O O . ASP A 1 171 ? 22.119 7.777 -12.470 1.00 96.06 171 ASP A O 1
ATOM 1288 N N . LYS A 1 172 ? 22.925 7.881 -14.571 1.00 96.44 172 LYS A N 1
ATOM 1289 C CA . LYS A 1 172 ? 22.514 6.525 -14.962 1.00 96.44 172 LYS A CA 1
ATOM 1290 C C . LYS A 1 172 ? 23.116 5.443 -14.072 1.00 96.44 172 LYS A C 1
ATOM 1292 O O . LYS A 1 172 ? 22.414 4.491 -13.755 1.00 96.44 172 LYS A O 1
ATOM 1297 N N . ALA A 1 173 ? 24.354 5.600 -13.608 1.00 97.06 173 ALA A N 1
ATOM 1298 C CA . ALA A 1 173 ? 24.997 4.597 -12.765 1.00 97.06 173 ALA A CA 1
ATOM 1299 C C . ALA A 1 173 ? 24.316 4.485 -11.391 1.00 97.06 173 ALA A C 1
ATOM 1301 O O . ALA A 1 173 ? 24.314 3.418 -10.779 1.00 97.06 173 ALA A O 1
ATOM 1302 N N . VAL A 1 174 ? 23.728 5.577 -10.882 1.00 94.62 174 VAL A N 1
ATOM 1303 C CA . VAL A 1 174 ? 22.898 5.542 -9.664 1.00 94.62 174 VAL A CA 1
ATOM 1304 C C . VAL A 1 174 ? 21.622 4.736 -9.910 1.00 94.62 174 VAL A C 1
ATOM 1306 O O . VAL A 1 174 ? 21.245 3.926 -9.064 1.00 94.62 174 VAL A O 1
ATOM 1309 N N . VAL A 1 175 ? 20.990 4.926 -11.070 1.00 94.50 175 VAL A N 1
ATOM 1310 C CA . VAL A 1 175 ? 19.771 4.205 -11.466 1.00 94.50 175 VAL A CA 1
ATOM 1311 C C . VAL A 1 175 ? 20.039 2.714 -11.654 1.00 94.50 175 VAL A C 1
ATOM 1313 O O . VAL A 1 175 ? 19.293 1.893 -11.133 1.00 94.50 175 VAL A O 1
ATOM 1316 N N . GLU A 1 176 ? 21.117 2.359 -12.348 1.00 96.75 176 GLU A N 1
ATOM 1317 C CA . GLU A 1 176 ? 21.521 0.971 -12.600 1.00 96.75 176 GLU A CA 1
ATOM 1318 C C . GLU A 1 176 ? 21.724 0.200 -11.293 1.00 96.75 176 GLU A C 1
ATOM 1320 O O . GLU A 1 176 ? 21.106 -0.846 -11.108 1.00 96.75 176 GLU A O 1
ATOM 1325 N N . ARG A 1 177 ? 22.470 0.771 -10.333 1.00 95.19 177 ARG A N 1
ATOM 1326 C CA . ARG A 1 177 ? 22.649 0.164 -9.002 1.00 95.19 177 ARG A CA 1
ATOM 1327 C C . ARG A 1 177 ? 21.327 -0.037 -8.269 1.00 95.19 177 ARG A C 1
ATOM 1329 O O . ARG A 1 177 ? 21.089 -1.107 -7.724 1.00 95.19 177 ARG A O 1
ATOM 1336 N N . PHE A 1 178 ? 20.451 0.971 -8.277 1.00 91.25 178 PHE A N 1
ATOM 1337 C CA . PHE A 1 178 ? 19.131 0.850 -7.654 1.00 91.25 178 PHE A CA 1
ATOM 1338 C C . PHE A 1 178 ? 18.312 -0.287 -8.282 1.00 91.25 178 PHE A C 1
ATOM 1340 O O . PHE A 1 178 ? 17.661 -1.055 -7.574 1.00 91.25 178 PHE A O 1
ATOM 1347 N N . LEU A 1 179 ? 18.335 -0.403 -9.612 1.00 93.31 179 LEU A N 1
ATOM 1348 C CA . LEU A 1 179 ? 17.591 -1.430 -10.335 1.00 93.31 179 LEU A CA 1
ATOM 1349 C C . LEU A 1 179 ? 18.148 -2.829 -10.064 1.00 93.31 179 LEU A C 1
ATOM 1351 O O . LEU A 1 179 ? 17.361 -3.745 -9.825 1.00 93.31 179 LEU A O 1
ATOM 1355 N N . GLU A 1 180 ? 19.469 -2.974 -10.017 1.00 94.25 180 GLU A N 1
ATOM 1356 C CA . GLU A 1 180 ? 20.156 -4.215 -9.649 1.00 94.25 180 GLU A CA 1
ATOM 1357 C C . GLU A 1 180 ? 19.816 -4.650 -8.219 1.00 94.25 180 GLU A C 1
ATOM 1359 O O . GLU A 1 180 ? 19.362 -5.778 -8.019 1.00 94.25 180 GLU A O 1
ATOM 1364 N N . ASP A 1 181 ? 19.915 -3.740 -7.244 1.00 91.69 181 ASP A N 1
ATOM 1365 C CA . ASP A 1 181 ? 19.540 -3.992 -5.844 1.00 91.69 181 ASP A CA 1
ATOM 1366 C C . ASP A 1 181 ? 18.054 -4.371 -5.702 1.00 91.69 181 ASP A C 1
ATOM 1368 O O . ASP A 1 181 ? 17.655 -5.126 -4.809 1.00 91.69 181 ASP A O 1
ATOM 1372 N N . SER A 1 182 ? 17.208 -3.857 -6.601 1.00 88.44 182 SER A N 1
ATOM 1373 C CA . SER A 1 182 ? 15.777 -4.166 -6.648 1.00 88.44 182 SER A CA 1
ATOM 1374 C C . SER A 1 182 ? 15.434 -5.462 -7.400 1.00 88.44 182 SER A C 1
ATOM 1376 O O . SER A 1 182 ? 14.254 -5.834 -7.458 1.00 88.44 182 SER A O 1
ATOM 1378 N N . GLU A 1 183 ? 16.436 -6.146 -7.965 1.00 93.12 183 GLU A N 1
ATOM 1379 C CA . GLU A 1 183 ? 16.289 -7.299 -8.863 1.00 93.12 183 GLU A CA 1
ATOM 1380 C C . GLU A 1 183 ? 15.331 -7.001 -10.032 1.00 93.12 183 GLU A C 1
ATOM 1382 O O . GLU A 1 183 ? 14.410 -7.768 -10.328 1.00 93.12 183 GLU A O 1
ATOM 1387 N N . ALA A 1 184 ? 15.496 -5.833 -10.654 1.00 92.94 184 ALA A N 1
ATOM 1388 C CA . ALA A 1 184 ? 14.745 -5.427 -11.832 1.00 92.94 184 ALA A CA 1
ATOM 1389 C C . ALA A 1 184 ? 15.523 -5.730 -13.117 1.00 92.94 184 ALA A C 1
ATOM 1391 O O . ALA A 1 184 ? 16.735 -5.537 -13.198 1.00 92.94 184 ALA A O 1
ATOM 1392 N N . GLU A 1 185 ? 14.804 -6.130 -14.160 1.00 95.44 185 GLU A N 1
ATOM 1393 C CA . GLU A 1 185 ? 15.330 -6.154 -15.521 1.00 95.44 185 GLU A CA 1
ATOM 1394 C C . GLU A 1 185 ? 15.198 -4.758 -16.126 1.00 95.44 185 GLU A C 1
ATOM 1396 O O . GLU A 1 185 ? 14.160 -4.108 -15.972 1.00 95.44 185 GLU A O 1
ATOM 1401 N N . TYR A 1 186 ? 16.217 -4.278 -16.838 1.00 96.31 186 TYR A N 1
ATOM 1402 C CA . TYR A 1 186 ? 16.148 -2.960 -17.454 1.00 96.31 186 TYR A CA 1
ATOM 1403 C C . TYR A 1 186 ? 16.947 -2.841 -18.749 1.00 96.31 186 TYR A C 1
ATOM 1405 O O . TYR A 1 186 ? 17.915 -3.560 -18.984 1.00 96.31 186 TYR A O 1
ATOM 1413 N N . VAL A 1 187 ? 16.513 -1.916 -19.608 1.00 97.00 187 VAL A N 1
ATOM 1414 C CA . VAL A 1 187 ? 17.170 -1.590 -20.878 1.00 97.00 187 VAL A CA 1
ATOM 1415 C C . VAL A 1 187 ? 17.101 -0.086 -21.122 1.00 97.00 187 VAL A C 1
ATOM 1417 O O . VAL A 1 187 ? 16.014 0.497 -21.174 1.00 97.00 187 VAL A O 1
ATOM 1420 N N . TRP A 1 188 ? 18.260 0.537 -21.336 1.00 96.81 188 TRP A N 1
ATOM 1421 C CA . TRP A 1 188 ? 18.337 1.897 -21.866 1.00 96.81 188 TRP A CA 1
ATOM 1422 C C . TRP A 1 188 ? 17.960 1.914 -23.347 1.00 96.81 188 TRP A C 1
ATOM 1424 O O . TRP A 1 188 ? 18.438 1.112 -24.148 1.00 96.81 188 TRP A O 1
ATOM 1434 N N . THR A 1 189 ? 17.095 2.847 -23.711 1.00 93.81 189 THR A N 1
ATOM 1435 C CA . THR A 1 189 ? 16.603 3.020 -25.081 1.00 93.81 189 THR A CA 1
ATOM 1436 C C . THR A 1 189 ? 17.504 3.964 -25.882 1.00 93.81 189 THR A C 1
ATOM 1438 O O . THR A 1 189 ? 18.241 4.774 -25.313 1.00 93.81 189 THR A O 1
ATOM 1441 N N . ALA A 1 190 ? 17.462 3.860 -27.214 1.00 92.12 190 ALA A N 1
ATOM 1442 C CA . ALA A 1 190 ? 18.306 4.660 -28.107 1.00 92.12 190 ALA A CA 1
ATOM 1443 C C . ALA A 1 190 ? 17.998 6.169 -28.041 1.00 92.12 190 ALA A C 1
ATOM 1445 O O . ALA A 1 190 ? 18.884 6.989 -28.258 1.00 92.12 190 ALA A O 1
ATOM 1446 N N . ASP A 1 191 ? 16.761 6.530 -27.702 1.00 89.44 191 ASP A N 1
ATOM 1447 C CA . ASP A 1 191 ? 16.274 7.895 -27.477 1.00 89.44 191 ASP A CA 1
ATOM 1448 C C . ASP A 1 191 ? 16.555 8.415 -26.055 1.00 89.44 191 ASP A C 1
ATOM 1450 O O . ASP A 1 191 ? 16.109 9.496 -25.678 1.00 89.44 191 ASP A O 1
ATOM 1454 N N . GLY A 1 192 ? 17.325 7.672 -25.254 1.00 92.00 192 GLY A N 1
ATOM 1455 C CA . GLY A 1 192 ? 17.773 8.109 -23.931 1.00 92.00 192 GLY A CA 1
ATOM 1456 C C . GLY A 1 192 ? 16.776 7.868 -22.795 1.00 92.00 192 GLY A C 1
ATOM 1457 O O . GLY A 1 192 ? 17.064 8.246 -21.659 1.00 92.00 192 GLY A O 1
ATOM 1458 N N . GLY A 1 193 ? 15.641 7.221 -23.065 1.00 94.19 193 GLY A N 1
ATOM 1459 C CA . GLY A 1 193 ? 14.723 6.702 -22.049 1.00 94.19 193 GLY A CA 1
ATOM 1460 C C . GLY A 1 193 ? 15.161 5.358 -21.456 1.00 94.19 193 GLY A C 1
ATOM 1461 O O . GLY A 1 193 ? 16.189 4.788 -21.835 1.00 94.19 193 GLY A O 1
ATOM 1462 N N . LEU A 1 194 ? 14.341 4.815 -20.563 1.00 94.19 194 LEU A N 1
ATOM 1463 C CA . LEU A 1 194 ? 14.589 3.603 -19.790 1.00 94.19 194 LEU A CA 1
ATOM 1464 C C . LEU A 1 194 ? 13.343 2.716 -19.773 1.00 94.19 194 LEU A C 1
ATOM 1466 O O . LEU A 1 194 ? 12.231 3.183 -19.527 1.00 94.19 194 LEU A O 1
ATOM 1470 N N . ARG A 1 195 ? 13.532 1.418 -20.004 1.00 92.75 195 ARG A N 1
ATOM 1471 C CA . ARG A 1 195 ? 12.502 0.396 -19.793 1.00 92.75 195 ARG A CA 1
ATOM 1472 C C . ARG A 1 195 ? 12.887 -0.449 -18.595 1.00 92.75 195 ARG A C 1
ATOM 1474 O O . ARG A 1 195 ? 14.022 -0.906 -18.539 1.00 92.75 195 ARG A O 1
ATOM 1481 N N . VAL A 1 196 ? 11.946 -0.670 -17.685 1.00 91.50 196 VAL A N 1
ATOM 1482 C CA . VAL A 1 196 ? 12.134 -1.473 -16.469 1.00 91.50 196 VAL A CA 1
ATOM 1483 C C . VAL A 1 196 ? 11.061 -2.555 -16.414 1.00 91.50 196 VAL A 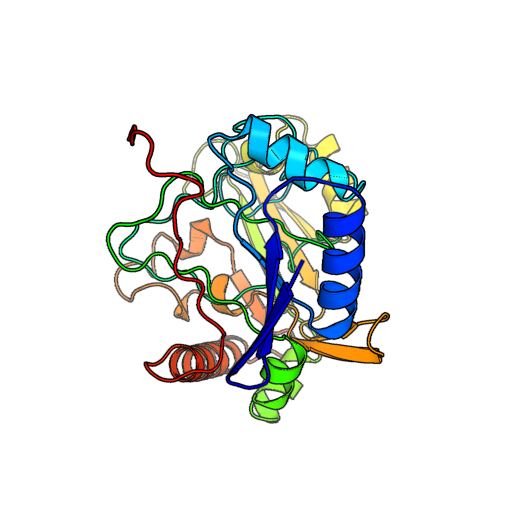C 1
ATOM 1485 O O . VAL A 1 196 ? 9.910 -2.280 -16.751 1.00 91.50 196 VAL A O 1
ATOM 1488 N N . ALA A 1 197 ? 11.414 -3.761 -15.980 1.00 91.44 197 ALA A N 1
ATOM 1489 C CA . ALA A 1 197 ? 10.490 -4.835 -15.646 1.00 91.44 197 ALA A CA 1
ATOM 1490 C C . ALA A 1 197 ? 10.820 -5.412 -14.258 1.00 91.44 197 ALA A C 1
ATOM 1492 O O . ALA A 1 197 ? 11.964 -5.740 -13.959 1.00 91.44 197 ALA A O 1
ATOM 1493 N N . GLN A 1 198 ? 9.806 -5.529 -13.402 1.00 90.75 198 GLN A N 1
ATOM 1494 C CA . GLN A 1 198 ? 9.926 -6.028 -12.032 1.00 90.75 198 GLN A CA 1
ATOM 1495 C C . GLN A 1 198 ? 8.969 -7.196 -11.819 1.00 90.75 198 GLN A C 1
ATOM 1497 O O . GLN A 1 198 ? 7.751 -7.012 -11.825 1.00 90.75 198 GLN A O 1
ATOM 1502 N N . HIS A 1 199 ? 9.505 -8.397 -11.598 1.00 92.12 199 HIS A N 1
ATOM 1503 C CA . HIS A 1 199 ? 8.705 -9.550 -11.181 1.00 92.12 199 HIS A CA 1
ATOM 1504 C C . HIS A 1 199 ? 8.466 -9.512 -9.671 1.00 92.12 199 HIS A C 1
ATOM 1506 O O . HIS A 1 199 ? 9.404 -9.359 -8.882 1.00 92.12 199 HIS A O 1
ATOM 1512 N N . ARG A 1 200 ? 7.202 -9.626 -9.256 1.00 93.19 200 ARG A N 1
ATOM 1513 C CA . ARG A 1 200 ? 6.794 -9.664 -7.848 1.00 93.19 200 ARG A CA 1
ATOM 1514 C C . ARG A 1 200 ? 5.746 -10.754 -7.617 1.00 93.19 200 ARG A C 1
ATOM 1516 O O . ARG A 1 200 ? 4.949 -11.033 -8.513 1.00 93.19 200 ARG A O 1
ATOM 1523 N N . PRO A 1 201 ? 5.688 -11.359 -6.419 1.00 93.25 201 PRO A N 1
ATOM 1524 C CA . PRO A 1 201 ? 4.599 -12.263 -6.063 1.00 93.25 201 PRO A CA 1
ATOM 1525 C C . PRO A 1 201 ? 3.236 -11.567 -6.176 1.00 93.25 201 PRO A C 1
ATOM 1527 O O . PRO A 1 201 ? 3.105 -10.410 -5.789 1.00 93.25 201 PRO A O 1
ATOM 1530 N N . GLY A 1 202 ? 2.221 -12.272 -6.684 1.00 90.88 202 GLY A N 1
ATOM 1531 C CA . GLY A 1 202 ? 0.834 -11.788 -6.696 1.00 90.88 202 GLY A CA 1
ATOM 1532 C C . GLY A 1 202 ? 0.131 -12.033 -5.359 1.00 90.88 202 GLY A C 1
ATOM 1533 O O . GLY A 1 202 ? -0.776 -11.300 -4.965 1.00 90.88 202 GLY A O 1
ATOM 1534 N N . ILE A 1 203 ? 0.589 -13.057 -4.643 1.00 94.31 203 ILE A N 1
ATOM 1535 C CA . ILE A 1 203 ? 0.141 -13.457 -3.315 1.00 94.31 203 ILE A CA 1
ATOM 1536 C C . ILE A 1 203 ? 1.385 -13.504 -2.432 1.00 94.31 203 ILE A C 1
ATOM 1538 O O . ILE A 1 203 ? 2.428 -14.006 -2.861 1.00 94.31 203 ILE A O 1
ATOM 1542 N N . ARG A 1 204 ? 1.300 -12.966 -1.215 1.00 93.81 204 ARG A N 1
ATOM 1543 C CA . ARG A 1 204 ? 2.406 -13.002 -0.252 1.00 93.81 204 ARG A CA 1
ATOM 1544 C C . ARG A 1 204 ? 1.977 -13.662 1.044 1.00 93.81 204 ARG A C 1
ATOM 1546 O O . ARG A 1 204 ? 0.883 -13.419 1.535 1.00 93.81 204 ARG A O 1
ATOM 1553 N N . HIS A 1 205 ? 2.882 -14.436 1.625 1.00 94.25 205 HIS A N 1
ATOM 1554 C CA . HIS A 1 205 ? 2.710 -14.962 2.968 1.00 94.25 205 HIS A CA 1
ATOM 1555 C C . HIS A 1 205 ? 3.014 -13.870 3.998 1.00 94.25 205 HIS A C 1
ATOM 1557 O O . HIS A 1 205 ? 4.096 -13.278 3.971 1.00 94.25 205 HIS A O 1
ATOM 1563 N N . ASN A 1 206 ? 2.082 -13.597 4.908 1.00 90.69 206 ASN A N 1
ATOM 1564 C CA . ASN A 1 206 ? 2.306 -12.678 6.015 1.00 90.69 206 ASN A CA 1
ATOM 1565 C C . ASN A 1 206 ? 2.937 -13.439 7.195 1.00 90.69 206 ASN A C 1
ATOM 1567 O O . ASN A 1 206 ? 2.241 -14.203 7.862 1.00 90.69 206 ASN A O 1
ATOM 1571 N N . PRO A 1 207 ? 4.222 -13.207 7.524 1.00 89.12 207 PRO A N 1
ATOM 1572 C CA . PRO A 1 207 ? 4.906 -13.963 8.572 1.00 89.12 207 PRO A CA 1
ATOM 1573 C C . PRO A 1 207 ? 4.373 -13.670 9.981 1.00 89.12 207 PRO A C 1
ATOM 1575 O O . PRO A 1 207 ? 4.628 -14.443 10.899 1.00 89.12 207 PRO A O 1
ATOM 1578 N N . ARG A 1 208 ? 3.647 -12.559 10.181 1.00 85.38 208 ARG A N 1
ATOM 1579 C CA . ARG A 1 208 ? 3.060 -12.213 11.484 1.00 85.38 208 ARG A CA 1
ATOM 1580 C C . ARG A 1 208 ? 1.771 -12.976 11.755 1.00 85.38 208 ARG A C 1
ATOM 1582 O O . ARG A 1 208 ? 1.529 -13.353 12.894 1.00 85.38 208 ARG A O 1
ATOM 1589 N N . THR A 1 209 ? 0.939 -13.159 10.732 1.00 85.31 209 THR A N 1
ATOM 1590 C CA . THR A 1 209 ? -0.368 -13.823 10.860 1.00 85.31 209 THR A CA 1
ATOM 1591 C C . THR A 1 209 ? -0.333 -15.282 10.414 1.00 85.31 209 THR A C 1
ATOM 1593 O O . THR A 1 209 ? -1.240 -16.036 10.749 1.00 85.31 209 THR A O 1
ATOM 1596 N N . GLY A 1 210 ? 0.692 -15.691 9.659 1.00 91.06 210 GLY A N 1
ATOM 1597 C CA . GLY A 1 210 ? 0.795 -17.021 9.060 1.00 91.06 210 GLY A CA 1
ATOM 1598 C C . GLY A 1 210 ? -0.194 -17.254 7.915 1.00 91.06 210 GLY A C 1
ATOM 1599 O O . GLY A 1 210 ? -0.447 -18.401 7.553 1.00 91.06 210 GLY A O 1
ATOM 1600 N N . THR A 1 211 ? -0.784 -16.192 7.362 1.00 91.31 211 THR A N 1
ATOM 1601 C CA . THR A 1 211 ? -1.806 -16.271 6.311 1.00 91.31 211 THR A CA 1
ATOM 1602 C C . THR A 1 211 ? -1.314 -15.662 5.008 1.00 91.31 211 THR A C 1
ATOM 1604 O O . THR A 1 211 ? -0.542 -14.702 5.004 1.00 91.31 211 THR A O 1
ATOM 1607 N N . ASP A 1 212 ? -1.793 -16.202 3.892 1.00 95.31 212 ASP A N 1
ATOM 1608 C CA . ASP A 1 212 ? -1.538 -15.628 2.576 1.00 95.31 212 ASP A CA 1
ATOM 1609 C C . ASP A 1 212 ? -2.462 -14.435 2.322 1.00 95.31 212 ASP A C 1
ATOM 1611 O O . ASP A 1 212 ? -3.644 -14.445 2.678 1.00 95.31 212 ASP A O 1
ATOM 1615 N N . THR A 1 213 ? -1.919 -13.396 1.697 1.00 94.06 213 THR A N 1
ATOM 1616 C CA . THR A 1 213 ? -2.621 -12.149 1.408 1.00 94.06 213 THR A CA 1
ATOM 1617 C C . THR A 1 213 ? -2.532 -11.803 -0.070 1.00 94.06 213 THR A C 1
ATOM 1619 O O . THR A 1 213 ? -1.512 -12.018 -0.734 1.00 94.06 213 THR A O 1
ATOM 1622 N N . TRP A 1 214 ? -3.620 -11.240 -0.596 1.00 93.88 214 TRP A N 1
ATOM 1623 C CA . TRP A 1 214 ? -3.616 -10.590 -1.898 1.00 93.88 214 TRP A CA 1
ATOM 1624 C C . TRP A 1 214 ? -2.729 -9.341 -1.833 1.00 93.88 214 TRP A C 1
ATOM 1626 O O . TRP A 1 214 ? -3.136 -8.304 -1.304 1.00 93.88 214 TRP A O 1
ATOM 1636 N N . PHE A 1 215 ? -1.502 -9.453 -2.346 1.00 92.75 215 PHE A N 1
ATOM 1637 C CA . PHE A 1 215 ? -0.483 -8.408 -2.265 1.00 92.75 215 PHE A CA 1
ATOM 1638 C C . PHE A 1 215 ? 0.060 -8.082 -3.654 1.00 92.75 215 PHE A C 1
ATOM 1640 O O . PHE A 1 215 ? 1.135 -8.522 -4.050 1.00 92.75 215 PHE A O 1
ATOM 1647 N N . ASN A 1 216 ? -0.722 -7.324 -4.414 1.00 90.00 216 ASN A N 1
ATOM 1648 C CA . ASN A 1 216 ? -0.324 -6.749 -5.693 1.00 90.00 216 ASN A CA 1
ATOM 1649 C C . ASN A 1 216 ? -1.173 -5.494 -5.993 1.00 90.00 216 ASN A C 1
ATOM 1651 O O . ASN A 1 216 ? -2.056 -5.142 -5.204 1.00 90.00 216 ASN A O 1
ATOM 1655 N N . GLN A 1 217 ? -0.882 -4.818 -7.106 1.00 85.88 217 GLN A N 1
ATOM 1656 C CA . GLN A 1 217 ? -1.662 -3.707 -7.672 1.00 85.88 217 GLN A CA 1
ATOM 1657 C C . GLN A 1 217 ? -1.891 -3.912 -9.180 1.00 85.88 217 GLN A C 1
ATOM 1659 O O . GLN A 1 217 ? -1.810 -2.971 -9.972 1.00 85.88 217 GLN A O 1
ATOM 1664 N N . ALA A 1 218 ? -2.073 -5.160 -9.618 1.00 85.38 218 ALA A N 1
ATOM 1665 C CA . ALA A 1 218 ? -2.118 -5.469 -11.046 1.00 85.38 218 ALA A CA 1
ATOM 1666 C C . ALA A 1 218 ? -3.301 -4.804 -11.766 1.00 85.38 218 ALA A C 1
ATOM 1668 O O . ALA A 1 218 ? -3.178 -4.434 -12.927 1.00 85.38 218 ALA A O 1
ATOM 1669 N N . ASP A 1 219 ? -4.430 -4.627 -11.080 1.00 79.75 219 ASP A N 1
ATOM 1670 C CA . ASP A 1 219 ? -5.600 -3.902 -11.577 1.00 79.75 219 ASP A CA 1
ATOM 1671 C C . ASP A 1 219 ? -5.303 -2.417 -11.823 1.00 79.75 219 ASP A C 1
ATOM 1673 O O . ASP A 1 219 ? -5.752 -1.862 -12.821 1.00 79.75 219 ASP A O 1
ATOM 1677 N N . GLN A 1 220 ? -4.517 -1.779 -10.953 1.00 76.38 220 GLN A N 1
ATOM 1678 C CA . GLN A 1 220 ? -4.170 -0.363 -11.076 1.00 76.38 220 GLN A CA 1
ATOM 1679 C C . GLN A 1 220 ? -3.208 -0.094 -12.245 1.00 76.38 220 GLN A C 1
ATOM 1681 O O . GLN A 1 220 ? -3.239 0.980 -12.835 1.00 76.38 220 GLN A O 1
ATOM 1686 N N . TRP A 1 221 ? -2.372 -1.074 -12.590 1.00 72.00 221 TRP A N 1
ATOM 1687 C CA . TRP A 1 221 ? -1.357 -0.992 -13.648 1.00 72.00 221 TRP A CA 1
ATOM 1688 C C . TRP A 1 221 ? -1.810 -1.593 -14.986 1.00 72.00 221 TRP A C 1
ATOM 1690 O O . TRP A 1 221 ? -1.014 -1.705 -15.918 1.00 72.00 221 TRP A O 1
ATOM 1700 N N . HIS A 1 222 ? -3.058 -2.051 -15.096 1.00 74.25 222 HIS A N 1
ATOM 1701 C CA . HIS A 1 222 ? -3.547 -2.665 -16.324 1.00 74.25 222 HIS A CA 1
ATOM 1702 C C . HIS A 1 222 ? -4.465 -1.708 -17.098 1.00 74.25 222 HIS A C 1
ATOM 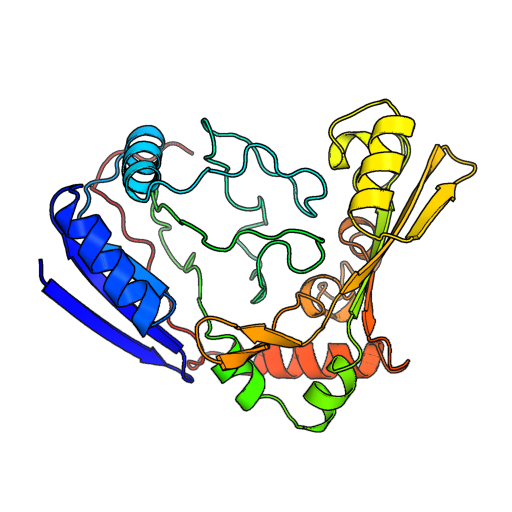1704 O O . HIS A 1 222 ? -5.413 -1.171 -16.518 1.00 74.25 222 HIS A O 1
ATOM 1710 N N . PRO A 1 223 ? -4.279 -1.554 -18.425 1.00 66.81 223 PRO A N 1
ATOM 1711 C CA . PRO A 1 223 ? -5.057 -0.612 -19.234 1.00 66.81 223 PRO A CA 1
ATOM 1712 C C . PRO A 1 223 ? -6.576 -0.816 -19.190 1.00 66.81 223 PRO A C 1
ATOM 1714 O O . PRO A 1 223 ? -7.324 0.121 -19.425 1.00 66.81 223 PRO A O 1
ATOM 1717 N N . SER A 1 224 ? -7.059 -2.021 -18.864 1.00 68.56 224 SER A N 1
ATOM 1718 C CA . SER A 1 224 ? -8.503 -2.291 -18.736 1.00 68.56 224 SER A CA 1
ATOM 1719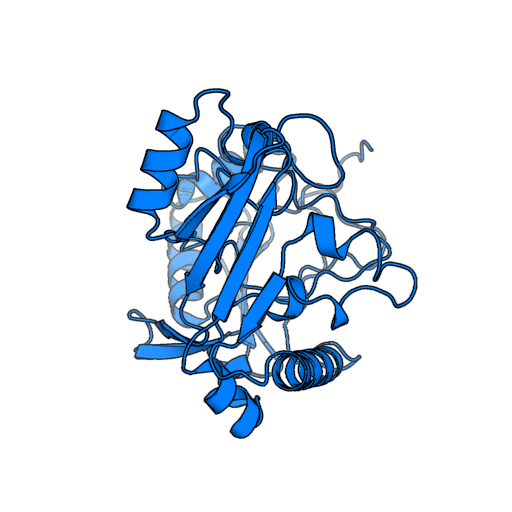 C C . SER A 1 224 ? -9.178 -1.578 -17.560 1.00 68.56 224 SER A C 1
ATOM 1721 O O . SER A 1 224 ? -10.393 -1.695 -17.406 1.00 68.56 224 SER A O 1
ATOM 1723 N N . ASN A 1 225 ? -8.403 -0.953 -16.673 1.00 64.75 225 ASN A N 1
ATOM 1724 C CA . ASN A 1 225 ? -8.924 -0.176 -15.556 1.00 64.75 225 ASN A CA 1
ATOM 1725 C C . ASN A 1 225 ? -8.927 1.335 -15.841 1.00 64.75 225 ASN A C 1
ATOM 1727 O O . ASN A 1 225 ? -9.444 2.097 -15.029 1.00 64.75 225 ASN A O 1
ATOM 1731 N N . LEU A 1 226 ? -8.393 1.759 -16.993 1.00 60.47 226 LEU A N 1
ATOM 1732 C CA . LEU A 1 226 ? -8.549 3.125 -17.483 1.00 60.47 226 LEU A CA 1
ATOM 1733 C C . LEU A 1 226 ? -9.967 3.313 -18.053 1.00 60.47 226 LEU A C 1
ATOM 1735 O O . LEU A 1 226 ? -10.534 2.360 -18.601 1.00 60.47 226 LEU A O 1
ATOM 1739 N N . PRO A 1 227 ? -10.555 4.515 -17.932 1.00 58.44 227 PRO A N 1
ATOM 1740 C CA . PRO A 1 227 ? -11.749 4.893 -18.681 1.00 58.44 227 PRO A CA 1
ATOM 1741 C C . PRO A 1 227 ? -11.579 4.638 -20.189 1.00 58.44 227 PRO A C 1
ATOM 1743 O O . PRO A 1 227 ? -10.482 4.788 -20.731 1.00 58.44 227 PRO A O 1
ATOM 1746 N N . ASP A 1 228 ? -12.659 4.249 -20.876 1.00 57.03 228 ASP A N 1
ATOM 1747 C CA . ASP A 1 228 ? -12.628 3.880 -22.305 1.00 57.03 228 ASP A CA 1
ATOM 1748 C C . ASP A 1 228 ? -12.110 5.021 -23.211 1.00 57.03 228 ASP A C 1
ATOM 1750 O O . ASP A 1 228 ? -11.608 4.769 -24.307 1.00 57.03 228 ASP A O 1
ATOM 1754 N N . ASP A 1 229 ? -12.196 6.272 -22.753 1.00 56.47 229 ASP A N 1
ATOM 1755 C CA . ASP A 1 229 ? -11.697 7.478 -23.416 1.00 56.47 229 ASP A CA 1
ATOM 1756 C C . ASP A 1 229 ? -10.205 7.783 -23.158 1.00 56.47 229 ASP A C 1
ATOM 1758 O O . ASP A 1 229 ? -9.638 8.638 -23.838 1.00 56.47 229 ASP A O 1
ATOM 1762 N N . GLU A 1 230 ? -9.537 7.050 -22.260 1.00 52.66 230 GLU A N 1
ATOM 1763 C CA . GLU A 1 230 ? -8.156 7.321 -21.809 1.00 52.66 230 GLU A CA 1
ATOM 1764 C C . GLU A 1 230 ? -7.152 6.191 -22.146 1.00 52.66 230 GLU A C 1
ATOM 1766 O O . GLU A 1 230 ? -5.946 6.318 -21.916 1.00 52.66 230 GLU A O 1
ATOM 1771 N N . VAL A 1 231 ? -7.606 5.108 -22.794 1.00 50.06 231 VAL A N 1
ATOM 1772 C CA . VAL A 1 231 ? -6.818 3.889 -23.110 1.00 50.06 231 VAL A CA 1
ATOM 1773 C C . VAL A 1 231 ? -5.563 4.158 -23.972 1.00 50.06 231 VAL A C 1
ATOM 1775 O O . VAL A 1 231 ? -4.657 3.326 -24.031 1.00 50.06 231 VAL A O 1
ATOM 1778 N N . GLY A 1 232 ? -5.473 5.318 -24.634 1.00 45.94 232 GLY A N 1
ATOM 1779 C CA . GLY A 1 232 ? -4.364 5.671 -25.530 1.00 45.94 232 GLY A CA 1
ATOM 1780 C C . GLY A 1 232 ? -3.170 6.385 -24.880 1.00 45.94 232 GLY A C 1
ATOM 1781 O O . GLY A 1 232 ? -2.029 6.043 -25.184 1.00 45.94 232 GLY A O 1
ATOM 1782 N N . ALA A 1 233 ? -3.407 7.381 -24.020 1.00 36.56 233 ALA A N 1
ATOM 1783 C CA . ALA A 1 233 ? -2.354 8.260 -23.488 1.00 36.56 233 ALA A CA 1
ATOM 1784 C C . ALA A 1 233 ? -1.877 7.848 -22.083 1.00 36.56 233 ALA A C 1
ATOM 1786 O O . ALA A 1 233 ? -0.685 7.950 -21.786 1.00 36.56 233 ALA A O 1
ATOM 1787 N N . ASP A 1 234 ? -2.770 7.289 -21.260 1.00 38.59 234 ASP A N 1
ATOM 1788 C CA . ASP A 1 234 ? -2.499 7.035 -19.839 1.00 38.59 234 ASP A CA 1
ATOM 1789 C C . ASP A 1 234 ? -1.932 5.638 -19.562 1.00 38.59 234 ASP A C 1
ATOM 1791 O O . ASP A 1 234 ? -1.234 5.431 -18.569 1.00 38.59 234 ASP A O 1
ATOM 1795 N N . ALA A 1 235 ? -2.087 4.700 -20.502 1.00 40.12 235 ALA A N 1
ATOM 1796 C CA . ALA A 1 235 ? -1.382 3.415 -20.472 1.00 40.12 235 ALA A CA 1
ATOM 1797 C C . ALA A 1 235 ? 0.154 3.585 -20.518 1.00 40.12 235 ALA A C 1
ATOM 1799 O O . ALA A 1 235 ? 0.896 2.706 -20.084 1.00 40.12 235 ALA A O 1
ATOM 1800 N N . ILE A 1 236 ? 0.638 4.729 -21.020 1.00 36.47 236 ILE A N 1
ATOM 1801 C CA . ILE A 1 236 ? 2.061 5.098 -21.050 1.00 36.47 236 ILE A CA 1
ATOM 1802 C C . ILE A 1 236 ? 2.502 5.741 -19.718 1.00 36.47 236 ILE A C 1
ATOM 1804 O O . ILE A 1 236 ? 3.680 5.677 -19.373 1.00 36.47 236 ILE A O 1
ATOM 1808 N N . LEU A 1 237 ? 1.577 6.316 -18.939 1.00 37.25 237 LEU A N 1
ATOM 1809 C CA . LEU A 1 237 ? 1.871 7.040 -17.693 1.00 37.25 237 LEU A CA 1
ATOM 1810 C C . LEU A 1 237 ? 2.041 6.131 -16.467 1.00 37.25 237 LEU A C 1
ATOM 1812 O O . LEU A 1 237 ? 2.740 6.517 -15.533 1.00 37.25 237 LEU A O 1
ATOM 1816 N N . VAL A 1 238 ? 1.416 4.950 -16.455 1.00 47.28 238 VAL A N 1
ATOM 1817 C CA . VAL A 1 238 ? 1.272 4.123 -15.236 1.00 47.28 238 VAL A CA 1
ATOM 1818 C C . VAL A 1 238 ? 2.110 2.838 -15.278 1.00 47.28 238 VAL A C 1
ATOM 1820 O O . VAL A 1 238 ? 2.324 2.212 -14.242 1.00 47.28 238 VAL A O 1
ATOM 1823 N N . GLY A 1 239 ? 2.647 2.474 -16.445 1.00 53.06 239 GLY A N 1
ATOM 1824 C CA . GLY A 1 239 ? 3.265 1.169 -16.663 1.00 53.06 239 GLY A CA 1
ATOM 1825 C C . GLY A 1 239 ? 2.239 0.077 -16.987 1.00 53.06 239 GLY A C 1
ATOM 1826 O O . GLY A 1 239 ? 1.040 0.326 -17.024 1.00 53.06 239 GLY A O 1
ATOM 1827 N N . GLU A 1 240 ? 2.714 -1.138 -17.259 1.00 58.97 240 GLU A N 1
ATOM 1828 C CA . GLU A 1 240 ? 1.892 -2.301 -17.613 1.00 58.97 240 GLU A CA 1
ATOM 1829 C C . GLU A 1 240 ? 2.124 -3.429 -16.602 1.00 58.97 240 GLU A C 1
ATOM 1831 O O . GLU A 1 240 ? 3.260 -3.865 -16.411 1.00 58.97 240 GLU A O 1
ATOM 1836 N N . ALA A 1 241 ? 1.059 -3.932 -15.973 1.00 54.09 241 ALA A N 1
ATOM 1837 C CA . ALA A 1 241 ? 1.112 -5.172 -15.200 1.00 54.09 241 ALA A CA 1
ATOM 1838 C C . ALA A 1 241 ? 0.703 -6.382 -16.049 1.00 54.09 241 ALA A C 1
ATOM 1840 O O . ALA A 1 241 ? -0.394 -6.439 -16.605 1.00 54.09 241 ALA A O 1
ATOM 1841 N N . LEU A 1 242 ? 1.573 -7.390 -16.091 1.00 59.56 242 LEU A N 1
ATOM 1842 C CA . LEU A 1 242 ? 1.353 -8.655 -16.783 1.00 59.56 242 LEU A CA 1
ATOM 1843 C C . LEU A 1 242 ? 1.367 -9.808 -15.787 1.00 59.56 242 LEU A C 1
ATOM 1845 O O . LEU A 1 242 ? 2.316 -9.985 -15.026 1.00 59.56 242 LEU A O 1
ATOM 1849 N N . VAL A 1 243 ? 0.334 -10.642 -15.820 1.00 52.19 243 VAL A N 1
ATOM 1850 C CA . VAL A 1 243 ? 0.342 -11.908 -15.083 1.00 52.19 243 VAL A CA 1
ATOM 1851 C C . VAL A 1 243 ? 1.267 -12.893 -15.802 1.00 52.19 243 VAL A C 1
ATOM 1853 O O . VAL A 1 243 ? 1.157 -13.075 -17.017 1.00 52.19 243 VAL A O 1
ATOM 1856 N N . THR A 1 244 ? 2.165 -13.551 -15.067 1.00 55.66 244 THR A N 1
ATOM 1857 C CA . THR A 1 244 ? 3.209 -14.416 -15.656 1.00 55.66 244 THR A CA 1
ATOM 1858 C C . THR A 1 244 ? 2.682 -15.673 -16.348 1.00 55.66 244 THR A C 1
ATOM 1860 O O . THR A 1 244 ? 3.386 -16.264 -17.159 1.00 55.66 244 THR A O 1
ATOM 1863 N N . SER A 1 245 ? 1.431 -16.061 -16.093 1.00 49.38 245 SER A N 1
ATOM 1864 C CA . SER A 1 245 ? 0.762 -17.226 -16.691 1.00 49.38 245 SER A CA 1
ATOM 1865 C C . SER A 1 245 ? 0.281 -17.024 -18.144 1.00 49.38 245 SER A C 1
ATOM 1867 O O . SER A 1 245 ? -0.441 -17.863 -18.686 1.00 49.38 245 SER A O 1
ATOM 1869 N N . GLY A 1 246 ? 0.645 -15.913 -18.800 1.00 46.75 246 GLY A N 1
ATOM 1870 C CA . GLY A 1 246 ? 0.385 -15.644 -20.225 1.00 46.75 246 GLY A CA 1
ATOM 1871 C C . GLY A 1 246 ? -1.023 -15.125 -20.557 1.00 46.75 246 GLY A C 1
ATOM 1872 O O . GLY A 1 246 ? -1.184 -14.376 -21.518 1.00 46.75 246 GLY A O 1
ATOM 1873 N N . HIS A 1 247 ? -2.030 -15.403 -19.722 1.00 60.34 247 HIS A N 1
ATOM 1874 C CA . HIS A 1 247 ? -3.436 -14.998 -19.914 1.00 60.34 247 HIS A CA 1
ATOM 1875 C C . HIS A 1 247 ? -3.777 -13.663 -19.221 1.00 60.34 247 HIS A C 1
ATOM 1877 O O . HIS A 1 247 ? -4.820 -13.515 -18.578 1.00 60.34 247 HIS A O 1
ATOM 1883 N N . HIS A 1 248 ? -2.870 -12.689 -19.322 1.00 64.56 248 HIS A N 1
ATOM 1884 C CA . HIS A 1 248 ? -2.888 -11.443 -18.548 1.00 64.56 248 HIS A CA 1
ATOM 1885 C C . HIS A 1 248 ? -4.172 -10.614 -18.733 1.00 64.56 248 HIS A C 1
ATOM 1887 O O . HIS A 1 248 ? -4.788 -10.247 -17.736 1.00 64.56 248 HIS A O 1
ATOM 1893 N N . ARG A 1 249 ? -4.633 -10.382 -19.975 1.00 63.25 249 ARG A N 1
ATOM 1894 C CA . ARG A 1 249 ? -5.835 -9.561 -20.235 1.00 63.25 249 ARG A CA 1
ATOM 1895 C C . ARG A 1 249 ? -7.088 -10.127 -19.580 1.00 63.25 249 ARG A C 1
ATOM 1897 O O . ARG A 1 249 ? -7.831 -9.391 -18.945 1.00 63.25 249 ARG A O 1
ATOM 1904 N N . GLU A 1 250 ? -7.317 -11.429 -19.721 1.00 67.69 250 GLU A N 1
ATOM 1905 C CA . GLU A 1 250 ? -8.479 -12.098 -19.131 1.00 67.69 250 GLU A CA 1
ATOM 1906 C C . GLU A 1 250 ? -8.384 -12.156 -17.606 1.00 67.69 250 GLU A C 1
ATOM 1908 O O . GLU A 1 250 ? -9.377 -11.932 -16.920 1.00 67.69 250 GLU A O 1
ATOM 1913 N N . ALA A 1 251 ? -7.188 -12.435 -17.074 1.00 65.19 251 ALA A N 1
ATOM 1914 C CA . ALA A 1 251 ? -6.949 -12.507 -15.637 1.00 65.19 251 ALA A CA 1
ATOM 1915 C C . ALA A 1 251 ? -7.219 -11.159 -14.957 1.00 65.19 251 ALA A C 1
ATOM 1917 O O . ALA A 1 251 ? -7.935 -11.101 -13.957 1.00 65.19 251 ALA A O 1
ATOM 1918 N N . VAL A 1 252 ? -6.684 -10.071 -15.520 1.00 67.31 252 VAL A N 1
ATOM 1919 C CA . VAL A 1 252 ? -6.870 -8.735 -14.952 1.00 67.31 252 VAL A CA 1
ATOM 1920 C C . VAL A 1 252 ? -8.274 -8.203 -15.233 1.00 67.31 252 VAL A C 1
ATOM 1922 O O . VAL A 1 252 ? -8.855 -7.583 -14.353 1.00 67.31 252 VAL A O 1
ATOM 1925 N N . ALA A 1 253 ? -8.897 -8.509 -16.375 1.00 69.00 253 ALA A N 1
ATOM 1926 C CA . ALA A 1 253 ? -10.303 -8.163 -16.599 1.00 69.00 253 ALA A CA 1
ATOM 1927 C C . ALA A 1 253 ? -11.241 -8.872 -15.605 1.00 69.00 253 ALA A C 1
ATOM 1929 O O . ALA A 1 253 ? -12.163 -8.248 -15.080 1.00 69.00 253 ALA A O 1
ATOM 1930 N N . ALA A 1 254 ? -10.991 -10.150 -15.297 1.00 69.50 254 ALA A N 1
ATOM 1931 C CA . ALA A 1 254 ? -11.727 -10.886 -14.271 1.00 69.50 254 ALA A CA 1
ATOM 1932 C C . ALA A 1 254 ? -11.497 -10.291 -12.873 1.00 69.50 254 ALA A C 1
ATOM 1934 O O . ALA A 1 254 ? -12.456 -10.137 -12.116 1.00 69.50 254 ALA A O 1
ATOM 1935 N N . LEU A 1 255 ? -10.260 -9.887 -12.558 1.00 70.69 255 LEU A N 1
ATOM 1936 C CA . LEU A 1 255 ? -9.929 -9.164 -11.330 1.00 70.69 255 LEU A CA 1
ATOM 1937 C C . LEU A 1 255 ? -10.634 -7.807 -11.259 1.00 70.69 255 LEU A C 1
ATOM 1939 O O . LEU A 1 255 ? -11.225 -7.510 -10.234 1.00 70.69 255 LEU A O 1
ATOM 1943 N N . VAL A 1 256 ? -10.625 -6.999 -12.320 1.00 67.81 256 VAL A N 1
ATOM 1944 C CA . VAL A 1 256 ? -11.307 -5.695 -12.371 1.00 67.81 256 VAL A CA 1
ATOM 1945 C C . VAL A 1 256 ? -12.815 -5.885 -12.247 1.00 67.81 256 VAL A C 1
ATOM 1947 O O . VAL A 1 256 ? -13.471 -5.146 -11.519 1.00 67.81 256 VAL A O 1
ATOM 1950 N N . ALA A 1 257 ? -13.390 -6.905 -12.886 1.00 65.75 257 ALA A N 1
ATOM 1951 C CA . ALA A 1 257 ? -14.800 -7.245 -12.725 1.00 65.75 257 ALA A CA 1
ATOM 1952 C C . ALA A 1 257 ? -15.121 -7.693 -11.290 1.00 65.75 257 ALA A C 1
ATOM 1954 O O . ALA A 1 257 ? -16.145 -7.283 -10.738 1.00 65.75 257 ALA A O 1
ATOM 1955 N N . ALA A 1 258 ? -14.250 -8.490 -10.664 1.00 62.56 258 ALA A N 1
ATOM 1956 C CA . ALA A 1 258 ? -14.354 -8.834 -9.250 1.00 62.56 258 ALA A CA 1
ATOM 1957 C C . ALA A 1 258 ? -14.228 -7.573 -8.379 1.00 62.56 258 ALA A C 1
ATOM 1959 O O . ALA A 1 258 ? -15.115 -7.312 -7.580 1.00 62.56 258 ALA A O 1
ATOM 1960 N N . GLY A 1 259 ? -13.235 -6.719 -8.620 1.00 59.69 259 GLY A N 1
ATOM 1961 C CA . GLY A 1 259 ? -13.011 -5.424 -7.978 1.00 59.69 259 GLY A CA 1
ATOM 1962 C C . GLY A 1 259 ? -14.213 -4.491 -8.074 1.00 59.69 259 GLY A C 1
ATOM 1963 O O . GLY A 1 259 ? -14.640 -3.937 -7.070 1.00 59.69 259 GLY A O 1
ATOM 1964 N N . ARG A 1 260 ? -14.858 -4.387 -9.240 1.00 58.97 260 ARG A N 1
ATOM 1965 C CA . ARG A 1 260 ? -16.118 -3.645 -9.409 1.00 58.97 260 ARG A CA 1
ATOM 1966 C C . ARG A 1 260 ? -17.258 -4.255 -8.592 1.00 58.97 260 ARG A C 1
ATOM 1968 O O . ARG A 1 260 ? -18.081 -3.508 -8.079 1.00 58.97 260 ARG A O 1
ATOM 1975 N N . ARG A 1 261 ? -17.309 -5.581 -8.412 1.00 54.50 261 ARG A N 1
ATOM 1976 C CA . ARG A 1 261 ? -18.274 -6.238 -7.502 1.00 54.50 261 ARG A CA 1
ATOM 1977 C C . ARG A 1 261 ? -17.940 -5.998 -6.026 1.00 54.50 261 ARG A C 1
ATOM 1979 O O . ARG A 1 261 ? -18.864 -5.875 -5.229 1.00 54.50 261 ARG A O 1
ATOM 1986 N N . LEU A 1 262 ? -16.657 -5.899 -5.679 1.00 49.16 262 LEU A N 1
ATOM 1987 C CA . LEU A 1 262 ? -16.172 -5.540 -4.340 1.00 49.16 262 LEU A CA 1
ATOM 1988 C C . LEU A 1 262 ? -16.436 -4.055 -4.012 1.00 49.16 262 LEU A C 1
ATOM 1990 O O . LEU A 1 262 ? -16.718 -3.723 -2.861 1.00 49.16 262 LEU A O 1
ATOM 1994 N N . ASN A 1 263 ? -16.391 -3.184 -5.029 1.00 47.22 263 ASN A N 1
ATOM 1995 C CA . ASN A 1 263 ? -16.550 -1.726 -4.936 1.00 47.22 263 ASN A CA 1
ATOM 1996 C C . ASN A 1 263 ? -17.976 -1.217 -5.243 1.00 47.22 263 ASN A C 1
ATOM 1998 O O . ASN A 1 263 ? -18.260 -0.039 -5.019 1.00 47.22 263 ASN A O 1
ATOM 2002 N N . ALA A 1 264 ? -18.880 -2.078 -5.729 1.00 43.91 264 ALA A N 1
ATOM 2003 C CA . ALA A 1 264 ? -20.308 -1.797 -5.909 1.00 43.91 264 ALA A CA 1
ATOM 2004 C C . ALA A 1 264 ? -20.959 -1.343 -4.581 1.00 43.91 264 ALA A C 1
ATOM 2006 O O . ALA A 1 264 ? -20.391 -1.573 -3.512 1.00 43.91 264 ALA A O 1
ATOM 2007 N N . PRO A 1 265 ? -22.150 -0.706 -4.581 1.00 40.09 265 PRO A N 1
ATOM 2008 C CA . PRO A 1 265 ? -22.755 -0.188 -3.355 1.00 40.09 265 PRO A CA 1
ATOM 2009 C C . PRO A 1 265 ? -23.290 -1.329 -2.465 1.00 40.09 265 PRO A C 1
ATOM 2011 O O . PRO A 1 265 ? -24.494 -1.574 -2.446 1.00 40.09 265 PRO A O 1
ATOM 2014 N N . ARG A 1 266 ? -22.393 -2.056 -1.770 1.00 41.62 266 ARG A N 1
ATOM 2015 C CA . ARG A 1 266 ? -22.557 -2.900 -0.560 1.00 41.62 266 ARG A CA 1
ATOM 2016 C C . ARG A 1 266 ? -21.224 -3.610 -0.207 1.00 41.62 266 ARG A C 1
ATOM 2018 O O . ARG A 1 266 ? -20.368 -3.753 -1.066 1.00 41.62 266 ARG A O 1
ATOM 2025 N N . PRO A 1 267 ? -20.991 -3.983 1.067 1.00 44.19 267 PRO A N 1
ATOM 2026 C CA . PRO A 1 267 ? -19.778 -3.588 1.772 1.00 44.19 267 PRO A CA 1
ATOM 2027 C C . PRO A 1 267 ? -18.749 -4.721 1.839 1.00 44.19 267 PRO A C 1
ATOM 2029 O O . PRO A 1 267 ? -18.969 -5.710 2.537 1.00 44.19 267 PRO A O 1
ATOM 2032 N N . GLN A 1 268 ? -17.610 -4.562 1.162 1.00 49.00 268 GLN A N 1
ATOM 2033 C CA . GLN A 1 268 ? -16.457 -5.449 1.378 1.00 49.00 268 GLN A CA 1
ATOM 2034 C C . GLN A 1 268 ? -15.248 -4.775 2.042 1.00 49.00 268 GLN A C 1
ATOM 2036 O O . GLN A 1 268 ? -14.298 -5.446 2.428 1.00 49.00 268 GLN A O 1
ATOM 2041 N N . GLY A 1 269 ? -15.328 -3.462 2.271 1.00 50.50 269 GLY A N 1
ATOM 2042 C CA . GLY A 1 269 ? -14.354 -2.706 3.053 1.00 50.50 269 GLY A CA 1
ATOM 2043 C C . GLY A 1 269 ? -15.037 -1.777 4.050 1.00 50.50 269 GLY A C 1
ATOM 2044 O O . GLY A 1 269 ? -16.177 -1.340 3.847 1.00 50.50 269 GLY A O 1
ATOM 2045 N N . VAL A 1 270 ? -14.339 -1.460 5.139 1.00 54.72 270 VAL A N 1
ATOM 2046 C CA . VAL A 1 270 ? -14.807 -0.451 6.092 1.00 54.72 270 VAL A CA 1
ATOM 2047 C C . VAL A 1 270 ? -14.430 0.924 5.542 1.00 54.72 270 VAL A C 1
ATOM 2049 O O . VAL A 1 270 ? -13.259 1.210 5.298 1.00 54.72 270 VAL A O 1
ATOM 2052 N N . ARG A 1 271 ? -15.430 1.783 5.308 1.00 59.91 271 ARG A N 1
ATOM 2053 C CA . ARG A 1 271 ? -15.206 3.167 4.865 1.00 59.91 271 ARG A CA 1
ATOM 2054 C C . ARG A 1 271 ? -14.983 4.085 6.061 1.00 59.91 271 ARG A C 1
ATOM 2056 O O . ARG A 1 271 ? -15.695 4.016 7.063 1.00 59.91 271 ARG A O 1
ATOM 2063 N N . PHE A 1 272 ? -14.043 5.004 5.903 1.00 62.69 272 PHE A N 1
ATOM 2064 C CA . PHE A 1 272 ? -13.748 6.049 6.870 1.00 62.69 272 PHE A CA 1
ATOM 2065 C C . PHE A 1 272 ? -14.444 7.325 6.408 1.00 62.69 272 PHE A C 1
ATOM 2067 O O . PHE A 1 272 ? -14.025 7.893 5.403 1.00 62.69 272 PHE A O 1
ATOM 2074 N N . PRO A 1 273 ? -15.469 7.833 7.105 1.00 55.09 273 PRO A N 1
ATOM 2075 C CA . PRO A 1 273 ? -15.811 9.233 6.944 1.00 55.09 273 PRO A CA 1
ATOM 2076 C C . PRO A 1 273 ? -14.628 10.046 7.479 1.00 55.09 273 PRO A C 1
ATOM 2078 O O . PRO A 1 273 ? -14.286 9.948 8.668 1.00 55.09 273 PRO A O 1
ATOM 2081 N N . ARG A 1 274 ? -13.984 10.796 6.580 1.00 59.31 274 ARG A N 1
ATOM 2082 C CA . ARG A 1 274 ? -13.005 11.826 6.922 1.00 59.31 274 ARG A CA 1
ATOM 2083 C C . ARG A 1 274 ? -13.753 12.881 7.736 1.00 59.31 274 ARG A C 1
ATOM 2085 O O . ARG A 1 274 ? -14.640 13.545 7.220 1.00 59.31 274 ARG A O 1
ATOM 2092 N N . LEU A 1 275 ? -13.477 12.941 9.035 1.00 48.81 275 LEU A N 1
ATOM 2093 C CA . LEU A 1 275 ? -14.053 13.926 9.949 1.00 48.81 275 LEU A CA 1
ATOM 2094 C C . LEU A 1 275 ? -12.901 14.778 10.483 1.00 48.81 275 LEU A C 1
ATOM 2096 O O . LEU A 1 275 ? -11.842 14.210 10.761 1.00 48.81 275 LEU A O 1
ATOM 2100 N N . PRO A 1 276 ? -13.085 16.100 10.608 1.00 48.34 276 PRO A N 1
ATOM 2101 C CA . PRO A 1 276 ? -11.998 16.991 10.979 1.00 48.34 276 PRO A CA 1
ATOM 2102 C C . PRO A 1 276 ? -11.520 16.714 12.410 1.00 48.34 276 PRO A C 1
ATOM 2104 O O . PRO A 1 276 ? -12.298 16.280 13.266 1.00 48.34 276 PRO A O 1
ATOM 2107 N N . GLY A 1 277 ? -10.236 16.983 12.661 1.00 46.41 277 GLY A N 1
ATOM 2108 C CA . GLY A 1 277 ? -9.631 16.910 13.993 1.00 46.41 277 GLY A CA 1
ATOM 2109 C C . GLY A 1 277 ? -10.152 17.968 14.972 1.00 46.41 277 GLY A C 1
ATOM 2110 O O . GLY A 1 277 ? -10.108 17.720 16.169 1.00 46.41 277 GLY A O 1
ATOM 2111 N N . SER A 1 278 ? -10.683 19.086 14.466 1.00 33.38 278 SER A N 1
ATOM 2112 C CA . SER A 1 278 ? -11.361 20.197 15.159 1.00 33.38 278 SER A CA 1
ATOM 2113 C C . SER A 1 278 ? -12.028 21.089 14.091 1.00 33.38 278 SER A C 1
ATOM 2115 O O . SER A 1 278 ? -11.560 21.082 12.952 1.00 33.38 278 SER A O 1
ATOM 2117 N N . PRO A 1 279 ? -13.077 21.884 14.381 1.00 30.11 279 PRO A N 1
ATOM 2118 C CA . PRO A 1 279 ? -13.582 22.871 13.427 1.00 30.11 279 PRO A CA 1
ATOM 2119 C C . PRO A 1 279 ? -12.606 24.057 13.364 1.00 30.11 279 PRO A C 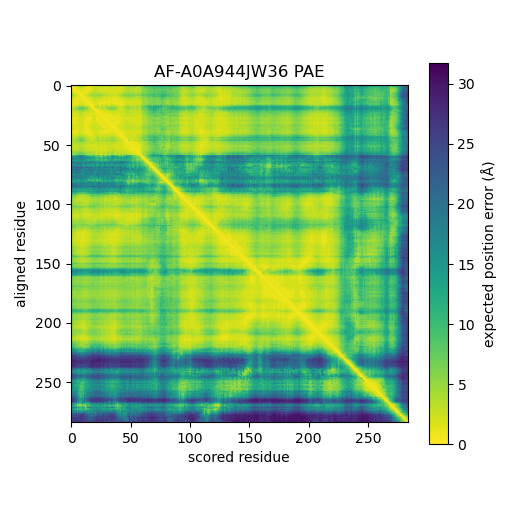1
ATOM 2121 O O . PRO A 1 279 ? -12.584 24.889 14.266 1.00 30.11 279 PRO A O 1
ATOM 2124 N N . GLY A 1 280 ? -11.775 24.133 12.323 1.00 27.56 280 GLY A N 1
ATOM 2125 C CA . GLY A 1 280 ? -10.811 25.223 12.160 1.00 27.56 280 GLY A CA 1
ATOM 2126 C C . GLY A 1 280 ? -10.343 25.376 10.717 1.00 27.56 280 GLY A C 1
ATOM 2127 O O . GLY A 1 280 ? -9.630 24.520 10.218 1.00 27.56 280 GLY A O 1
ATOM 2128 N N . SER A 1 281 ? -10.815 26.454 10.081 1.00 25.69 281 SER A N 1
ATOM 2129 C CA . SER A 1 281 ? -10.376 27.097 8.827 1.00 25.69 281 SER A CA 1
ATOM 2130 C C . SER A 1 281 ? -9.750 26.230 7.726 1.00 25.69 281 SER A C 1
ATOM 2132 O O . SER A 1 281 ? -8.576 25.872 7.773 1.00 25.69 281 SER A O 1
ATOM 2134 N N . ALA A 1 282 ? -10.534 26.038 6.664 1.00 23.92 282 ALA A N 1
ATOM 2135 C CA . ALA A 1 282 ? -10.072 25.637 5.345 1.00 23.92 282 ALA A CA 1
ATOM 2136 C C . ALA A 1 282 ? -9.120 26.684 4.741 1.00 23.92 282 ALA A C 1
ATOM 2138 O O . ALA A 1 282 ? -9.410 27.879 4.789 1.00 23.92 282 ALA A O 1
ATOM 2139 N N . PHE A 1 283 ? -8.048 26.221 4.106 1.00 20.66 283 PHE A N 1
ATOM 2140 C CA . PHE A 1 283 ? -7.411 26.918 2.990 1.00 20.66 283 PHE A CA 1
ATOM 2141 C C . PHE A 1 283 ? -7.193 25.906 1.851 1.00 20.66 283 PHE A C 1
ATOM 2143 O O . PHE A 1 283 ? -7.078 24.714 2.147 1.00 20.66 283 PHE A O 1
ATOM 2150 N N . PRO A 1 284 ? -7.291 26.369 0.590 1.00 29.48 284 PRO A N 1
ATOM 2151 C CA . PRO A 1 284 ? -7.563 25.543 -0.585 1.00 29.48 284 PRO A CA 1
ATOM 2152 C C . PRO A 1 284 ? -6.402 24.638 -0.996 1.00 29.48 284 PRO A C 1
ATOM 2154 O O . PRO A 1 284 ? -5.237 25.003 -0.717 1.00 29.48 284 PRO A O 1
#

Solvent-accessible surface area (backbone atoms only — not comparable to full-atom values): 16536 Å² total; per-residue (Å²): 124,53,72,53,75,47,74,25,53,78,12,41,38,34,42,37,42,39,81,56,85,46,72,68,52,46,55,54,46,51,54,44,28,74,74,41,74,33,65,45,79,44,55,59,53,35,74,46,70,66,52,42,47,57,58,54,53,69,69,68,66,86,63,66,88,70,68,68,73,45,82,65,74,65,53,77,77,49,92,64,38,61,50,72,71,89,63,66,89,91,60,85,80,75,91,64,43,73,54,42,77,47,76,71,58,74,92,72,86,87,86,82,49,59,72,47,55,96,66,75,78,47,68,68,45,66,39,34,42,39,51,49,70,71,49,57,67,72,56,52,61,44,28,65,75,9,34,33,40,32,40,55,21,22,56,79,70,72,74,50,50,32,48,41,75,34,61,74,45,92,52,64,71,61,50,51,52,53,34,55,79,46,65,38,50,73,46,80,43,96,83,56,21,41,38,40,38,28,77,33,56,28,52,40,76,38,86,89,78,76,42,62,24,50,36,36,44,52,52,80,22,26,59,88,67,46,57,90,91,41,57,81,68,50,47,46,46,63,20,44,40,36,35,66,69,74,55,28,70,62,49,42,48,52,47,45,55,48,47,49,61,49,68,38,103,59,65,34,37,48,68,39,80,49,58,52,34,60,100,72,82,90,77,136